Protein AF-A0A950I179-F1 (afdb_monomer)

Structure (mmCIF, N/CA/C/O backbone):
data_AF-A0A950I179-F1
#
_entry.id   AF-A0A950I179-F1
#
loop_
_atom_site.group_PDB
_atom_site.id
_atom_site.type_symbol
_atom_site.label_atom_id
_atom_site.label_alt_id
_atom_site.label_comp_id
_atom_site.label_asym_id
_atom_site.label_entity_id
_atom_site.label_seq_id
_atom_site.pdbx_PDB_ins_code
_atom_site.Cartn_x
_atom_site.Cartn_y
_atom_site.Cartn_z
_atom_site.occupancy
_atom_site.B_iso_or_equiv
_atom_site.auth_seq_id
_atom_site.auth_comp_id
_atom_site.auth_asym_id
_atom_site.auth_atom_id
_atom_site.pdbx_PDB_model_num
ATOM 1 N N . MET A 1 1 ? -11.998 -5.828 -71.268 1.00 38.38 1 MET A N 1
ATOM 2 C CA . MET A 1 1 ? -10.596 -6.191 -70.973 1.00 38.38 1 MET A CA 1
ATOM 3 C C . MET A 1 1 ? -10.357 -5.839 -69.502 1.00 38.38 1 MET A C 1
ATOM 5 O O . MET A 1 1 ? -10.306 -4.660 -69.204 1.00 38.38 1 MET A O 1
ATOM 9 N N . THR A 1 2 ? -10.672 -6.734 -68.551 1.00 33.94 2 THR A N 1
ATOM 10 C CA . THR A 1 2 ? -9.747 -7.728 -67.929 1.00 33.94 2 THR A CA 1
ATOM 11 C C . THR A 1 2 ? -8.741 -6.993 -67.016 1.00 33.94 2 THR A C 1
ATOM 13 O O . THR A 1 2 ? -8.037 -6.144 -67.529 1.00 33.94 2 THR A O 1
ATOM 16 N N . SER A 1 3 ? -8.581 -7.191 -65.697 1.00 32.06 3 SER A N 1
ATOM 17 C CA . SER A 1 3 ? -8.962 -8.254 -64.752 1.00 32.06 3 SER A CA 1
ATOM 18 C C . SER A 1 3 ? -8.753 -7.808 -63.280 1.00 32.06 3 SER A C 1
ATOM 20 O O . SER A 1 3 ? -7.923 -6.943 -63.028 1.00 32.06 3 SER A O 1
ATOM 22 N N . ALA A 1 4 ? -9.473 -8.475 -62.360 1.00 33.59 4 ALA A N 1
ATOM 23 C CA . ALA A 1 4 ? -9.144 -8.930 -60.986 1.00 33.59 4 ALA A CA 1
ATOM 24 C C . ALA A 1 4 ? -8.313 -8.040 -60.024 1.00 33.59 4 ALA A C 1
ATOM 26 O O . ALA A 1 4 ? -7.155 -7.739 -60.266 1.00 33.59 4 ALA A O 1
ATOM 27 N N . SER A 1 5 ? -8.860 -7.608 -58.879 1.00 35.44 5 SER A N 1
ATOM 28 C CA . SER A 1 5 ? -9.125 -8.375 -57.636 1.00 35.44 5 SER A CA 1
ATOM 29 C C . SER A 1 5 ? -7.872 -8.846 -56.886 1.00 35.44 5 SER A C 1
ATOM 31 O O . SER A 1 5 ? -7.213 -9.802 -57.295 1.00 35.44 5 SER A O 1
ATOM 33 N N . ARG A 1 6 ? -7.641 -8.261 -55.700 1.00 34.06 6 ARG A N 1
ATOM 34 C CA . ARG A 1 6 ? -7.247 -9.018 -54.503 1.00 34.06 6 ARG A CA 1
ATOM 35 C C . ARG A 1 6 ? -7.582 -8.245 -53.221 1.00 34.06 6 ARG A C 1
ATOM 37 O O . ARG A 1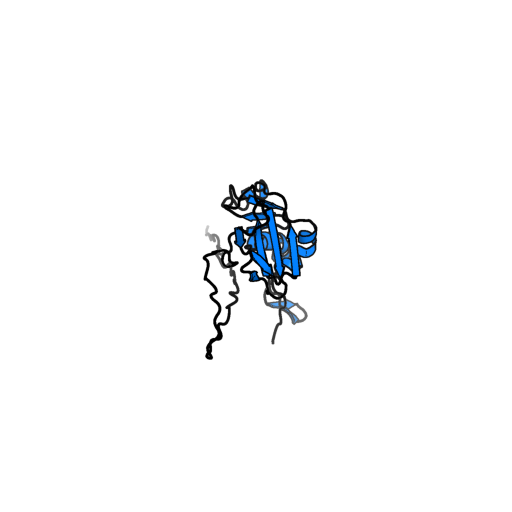 6 ? -7.067 -7.164 -52.966 1.00 34.06 6 ARG A O 1
ATOM 44 N N . ARG A 1 7 ? -8.480 -8.843 -52.433 1.00 36.66 7 ARG A N 1
ATOM 45 C CA . ARG A 1 7 ? -8.736 -8.551 -51.017 1.00 36.66 7 ARG A CA 1
ATOM 46 C C . ARG A 1 7 ? -7.517 -8.941 -50.177 1.00 36.66 7 ARG A C 1
ATOM 48 O O . ARG A 1 7 ? -6.932 -9.990 -50.432 1.00 36.66 7 ARG A O 1
ATOM 55 N N . ALA A 1 8 ? -7.268 -8.209 -49.097 1.00 34.25 8 ALA A N 1
ATOM 56 C CA . ALA A 1 8 ? -6.699 -8.769 -47.875 1.00 34.25 8 ALA A CA 1
ATOM 57 C C . ALA A 1 8 ? -7.298 -8.021 -46.674 1.00 34.25 8 ALA A C 1
ATOM 59 O O . ALA A 1 8 ? -7.067 -6.830 -46.491 1.00 34.25 8 ALA A O 1
ATOM 60 N N . GLY A 1 9 ? -8.152 -8.724 -45.928 1.00 35.41 9 GLY A N 1
ATOM 61 C CA . GLY A 1 9 ? -8.651 -8.309 -44.620 1.00 35.41 9 GLY A CA 1
ATOM 62 C C . GLY A 1 9 ? -7.626 -8.572 -43.505 1.00 35.41 9 GLY A C 1
ATOM 63 O O . GLY A 1 9 ? -6.498 -8.974 -43.786 1.00 35.41 9 GLY A O 1
ATOM 64 N N . PRO A 1 10 ? -8.013 -8.327 -42.245 1.00 41.25 10 PRO A N 1
ATOM 65 C CA . PRO A 1 10 ? -7.122 -7.884 -41.182 1.00 41.25 10 PRO A CA 1
ATOM 66 C C . PRO A 1 10 ? -6.384 -9.045 -40.515 1.00 41.25 10 PRO A C 1
ATOM 68 O O . PRO A 1 10 ? -6.980 -10.069 -40.187 1.00 41.25 10 PRO A O 1
ATOM 71 N N . LEU A 1 11 ? -5.094 -8.860 -40.236 1.00 39.50 11 LEU A N 1
ATOM 72 C CA . LEU A 1 11 ? -4.373 -9.732 -39.314 1.00 39.50 11 LEU A CA 1
ATOM 73 C C . LEU A 1 11 ? -4.534 -9.178 -37.902 1.00 39.50 11 LEU A C 1
ATOM 75 O O . LEU A 1 11 ? -3.840 -8.250 -37.486 1.00 39.50 11 LEU A O 1
ATOM 79 N N . GLY A 1 12 ? -5.486 -9.763 -37.178 1.00 38.28 12 GLY A N 1
ATOM 80 C CA . GLY A 1 12 ? -5.545 -9.666 -35.731 1.00 38.28 12 GLY A CA 1
ATOM 81 C C . GLY A 1 12 ? -4.239 -10.175 -35.127 1.00 38.28 12 GLY A C 1
ATOM 82 O O . GLY A 1 12 ? -3.787 -11.278 -35.428 1.00 38.28 12 GLY A O 1
ATOM 83 N N . ARG A 1 13 ? -3.635 -9.371 -34.254 1.00 42.41 13 ARG A N 1
ATOM 84 C CA . ARG A 1 13 ? -2.619 -9.849 -33.317 1.00 42.41 13 ARG A CA 1
ATOM 85 C C . ARG A 1 13 ? -3.280 -9.929 -31.956 1.00 42.41 13 ARG A C 1
ATOM 87 O O . ARG A 1 13 ? -3.329 -8.963 -31.202 1.00 42.41 13 ARG A O 1
ATOM 94 N N . GLY A 1 14 ? -3.871 -11.094 -31.719 1.00 31.58 14 GLY A N 1
ATOM 95 C CA . GLY A 1 14 ? -4.223 -11.531 -30.386 1.00 31.58 14 GLY A CA 1
ATOM 96 C C . GLY A 1 14 ? -2.964 -11.756 -29.551 1.00 31.58 14 GLY A C 1
ATOM 97 O O . GLY A 1 14 ? -1.955 -12.238 -30.056 1.00 31.58 14 GLY A O 1
ATOM 98 N N . LEU A 1 15 ? -3.110 -11.394 -28.279 1.00 37.19 15 LEU A N 1
ATOM 99 C CA . LEU A 1 15 ? -2.636 -12.102 -27.094 1.00 37.19 15 LEU A CA 1
ATOM 100 C C . LEU A 1 15 ? -1.133 -12.402 -26.969 1.00 37.19 15 LEU A C 1
ATOM 102 O O . LEU A 1 15 ? -0.602 -13.274 -27.641 1.00 37.19 15 LEU A O 1
ATOM 106 N N . LEU A 1 16 ? -0.509 -11.784 -25.963 1.00 28.00 16 LEU A N 1
ATOM 107 C CA . LEU A 1 16 ? 0.152 -12.503 -24.864 1.00 28.00 16 LEU A CA 1
ATOM 108 C C . LEU A 1 16 ? 0.546 -11.486 -23.783 1.00 28.00 16 LEU A C 1
ATOM 110 O O . LEU A 1 16 ? 1.634 -10.920 -23.787 1.00 28.00 16 LEU A O 1
ATOM 114 N N . PHE A 1 17 ? -0.379 -11.236 -22.854 1.00 29.61 17 PHE A N 1
ATOM 115 C CA . PHE A 1 17 ? -0.034 -10.683 -21.547 1.00 29.61 17 PHE A CA 1
ATOM 116 C C . PHE A 1 17 ? 0.666 -11.794 -20.763 1.00 29.61 17 PHE A C 1
ATOM 118 O O . PHE A 1 17 ? 0.013 -12.687 -20.227 1.00 29.61 17 PHE A O 1
ATOM 125 N N . ALA A 1 18 ? 1.994 -11.767 -20.724 1.00 29.81 18 ALA A N 1
ATOM 126 C CA . ALA A 1 18 ? 2.754 -12.565 -19.775 1.00 29.81 18 ALA A CA 1
ATOM 127 C C . ALA A 1 18 ? 2.849 -11.776 -18.462 1.00 29.81 18 ALA A C 1
ATOM 129 O O . ALA A 1 18 ? 3.766 -10.984 -18.260 1.00 29.81 18 ALA A O 1
ATOM 130 N N . VAL A 1 19 ? 1.866 -11.964 -17.579 1.00 31.75 19 VAL A N 1
ATOM 131 C CA . VAL A 1 19 ? 2.008 -11.614 -16.162 1.00 31.75 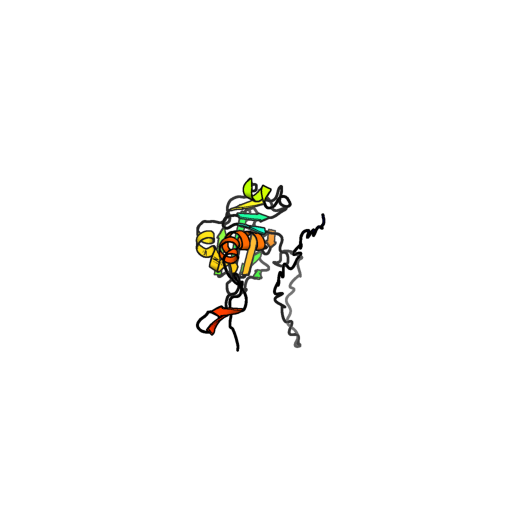19 VAL A CA 1
ATOM 132 C C . VAL A 1 19 ? 2.813 -12.742 -15.524 1.00 31.75 19 VAL A C 1
ATOM 134 O O . VAL A 1 19 ? 2.266 -13.799 -15.217 1.00 31.75 19 VAL A O 1
ATOM 137 N N . LEU A 1 20 ? 4.124 -12.549 -15.362 1.00 31.84 20 LEU A N 1
ATOM 138 C CA . LEU A 1 20 ? 4.903 -13.377 -14.445 1.00 31.84 20 LEU A CA 1
ATOM 139 C C . LEU A 1 20 ? 4.699 -12.819 -13.032 1.00 31.84 20 LEU A C 1
ATOM 141 O O . LEU A 1 20 ? 5.364 -11.874 -12.615 1.00 31.84 20 LEU A O 1
ATOM 145 N N . ALA A 1 21 ? 3.745 -13.399 -12.308 1.00 33.41 21 ALA A N 1
ATOM 146 C CA . ALA A 1 21 ? 3.696 -13.294 -10.860 1.00 33.41 21 ALA A CA 1
ATOM 147 C C . ALA A 1 21 ? 4.779 -14.222 -10.291 1.00 33.41 21 ALA A C 1
ATOM 149 O O . ALA A 1 21 ? 4.642 -15.444 -10.335 1.00 33.41 21 ALA A O 1
ATOM 150 N N . SER A 1 22 ? 5.877 -13.654 -9.792 1.00 33.84 22 SER A N 1
ATOM 151 C CA . SER A 1 22 ? 6.861 -14.421 -9.028 1.00 33.84 22 SER A CA 1
ATOM 152 C C . SER A 1 22 ? 6.272 -14.760 -7.662 1.00 33.84 22 SER A C 1
ATOM 154 O O . SER A 1 22 ? 6.141 -13.902 -6.792 1.00 33.84 22 SER A O 1
ATOM 156 N N . LEU A 1 23 ? 5.903 -16.029 -7.499 1.00 30.12 23 LEU A N 1
ATOM 157 C CA . LEU A 1 23 ? 5.537 -16.641 -6.229 1.00 30.12 23 LEU A CA 1
ATOM 158 C C . LEU A 1 23 ? 6.816 -16.782 -5.384 1.00 30.12 23 LEU A C 1
ATOM 160 O O . LEU A 1 23 ? 7.694 -17.578 -5.716 1.00 30.12 23 LEU A O 1
ATOM 164 N N . ALA A 1 24 ? 6.946 -16.008 -4.308 1.00 38.81 24 ALA A N 1
ATOM 165 C CA . ALA A 1 24 ? 7.973 -16.257 -3.302 1.00 38.81 24 ALA A CA 1
ATOM 166 C C . ALA A 1 24 ? 7.513 -17.431 -2.426 1.00 38.81 24 ALA A C 1
ATOM 168 O O . ALA A 1 24 ? 6.577 -17.308 -1.638 1.00 38.81 24 ALA A O 1
ATOM 169 N N . ALA A 1 25 ? 8.139 -18.591 -2.615 1.00 31.53 25 ALA A N 1
ATOM 170 C CA . ALA A 1 25 ? 7.917 -19.779 -1.804 1.00 31.53 25 ALA A CA 1
ATOM 171 C C . ALA A 1 25 ? 8.618 -19.633 -0.443 1.00 31.53 25 ALA A C 1
ATOM 173 O O . ALA A 1 25 ? 9.834 -19.461 -0.377 1.00 31.53 25 ALA A O 1
ATOM 174 N N . CYS A 1 26 ? 7.859 -19.743 0.646 1.00 31.34 26 CYS A N 1
ATOM 175 C CA . CYS A 1 26 ? 8.397 -19.880 1.995 1.00 31.34 26 CYS A CA 1
ATOM 176 C C . CYS A 1 26 ? 8.930 -21.313 2.155 1.00 31.34 26 CYS A C 1
ATOM 178 O O . CYS A 1 26 ? 8.152 -22.266 2.205 1.00 31.34 26 CYS A O 1
ATOM 180 N N . GLY A 1 27 ? 10.252 -21.486 2.196 1.00 35.25 27 GLY A N 1
ATOM 181 C CA . GLY A 1 27 ? 10.880 -22.781 2.453 1.00 35.25 27 GLY A CA 1
ATOM 182 C C . GLY A 1 27 ? 10.660 -23.229 3.899 1.00 35.25 27 GLY A C 1
ATOM 183 O O . GLY A 1 27 ? 11.168 -22.603 4.826 1.00 35.25 27 GLY A O 1
ATOM 184 N N . GLY A 1 28 ? 9.911 -24.316 4.090 1.00 37.22 28 GLY A N 1
ATOM 185 C CA . GLY A 1 28 ? 9.780 -25.009 5.370 1.00 37.22 28 GLY A CA 1
ATOM 186 C C . GLY A 1 28 ? 10.972 -25.934 5.621 1.00 37.22 28 GLY A C 1
ATOM 187 O O . GLY A 1 28 ? 11.162 -26.909 4.897 1.00 37.22 28 GLY A O 1
ATOM 188 N N . GLY A 1 29 ? 11.759 -25.639 6.656 1.00 36.16 29 GLY A N 1
ATOM 189 C CA . GLY A 1 29 ? 12.766 -26.542 7.215 1.00 36.16 29 GLY A CA 1
ATOM 190 C C . GLY A 1 29 ? 12.268 -27.122 8.537 1.00 36.16 29 GLY A C 1
ATOM 191 O O . GLY A 1 29 ? 12.101 -26.386 9.505 1.00 36.16 29 GLY A O 1
ATOM 192 N N . GLY A 1 30 ? 11.997 -28.428 8.561 1.00 36.34 30 GLY A N 1
ATOM 193 C CA . GLY A 1 30 ? 11.589 -29.174 9.751 1.00 36.34 30 GLY A CA 1
ATOM 194 C C . GLY A 1 30 ? 12.728 -29.988 10.377 1.00 36.34 30 GLY A C 1
ATOM 195 O O . GLY A 1 30 ? 13.601 -30.487 9.671 1.00 36.34 30 GLY A O 1
ATOM 196 N N . GLY A 1 31 ? 12.640 -30.162 11.701 1.00 32.69 31 GLY A N 1
ATOM 197 C CA . GLY A 1 31 ? 13.417 -31.092 12.537 1.00 32.69 31 GLY A CA 1
ATOM 198 C C . GLY A 1 31 ? 14.023 -30.380 13.755 1.00 32.69 31 GLY A C 1
ATOM 199 O O . GLY A 1 31 ? 14.741 -29.410 13.584 1.00 32.69 31 GLY A O 1
ATOM 200 N N . GLY A 1 32 ? 13.805 -30.738 15.022 1.00 33.94 32 GLY A N 1
ATOM 201 C CA . GLY A 1 32 ? 13.086 -31.841 15.656 1.00 33.94 32 GLY A CA 1
ATOM 202 C C . GLY A 1 32 ? 13.794 -32.207 16.975 1.00 33.94 32 GLY A C 1
ATOM 203 O O . GLY A 1 32 ? 14.943 -32.629 16.929 1.00 33.94 32 GLY A O 1
ATOM 204 N N . GLY A 1 33 ? 13.097 -32.096 18.117 1.00 32.56 33 GLY A N 1
ATOM 205 C CA . GLY A 1 33 ? 13.352 -32.896 19.332 1.00 32.56 33 GLY A CA 1
ATOM 206 C C . GLY A 1 33 ? 13.950 -32.204 20.574 1.00 32.56 33 GLY A C 1
ATOM 207 O O . GLY A 1 33 ? 15.069 -31.709 20.536 1.00 32.56 33 GLY A O 1
ATOM 208 N N . GLY A 1 34 ? 13.240 -32.301 21.711 1.00 32.16 34 GLY A N 1
ATOM 209 C CA . GLY A 1 34 ? 13.797 -32.156 23.071 1.00 32.16 34 GLY A CA 1
ATOM 210 C C . GLY A 1 34 ? 12.885 -31.409 24.050 1.00 32.16 34 GLY A C 1
ATOM 211 O O . GLY A 1 34 ? 12.553 -30.266 23.803 1.00 32.16 34 GLY A O 1
ATOM 212 N N . ASN A 1 35 ? 12.457 -32.056 25.136 1.00 43.28 35 ASN A N 1
ATOM 213 C CA . ASN A 1 35 ? 11.220 -31.787 25.884 1.00 43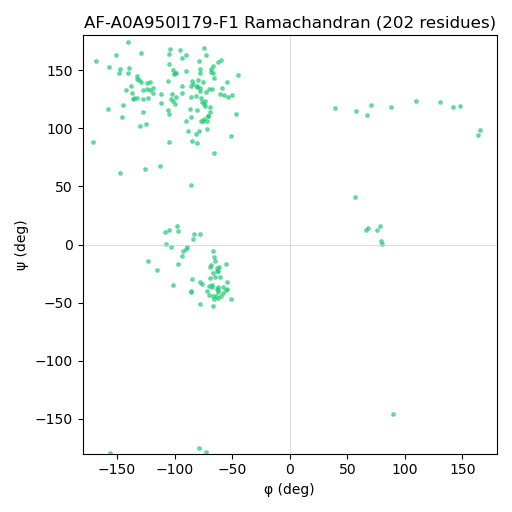.28 35 ASN A CA 1
ATOM 214 C C . ASN A 1 35 ? 11.406 -31.040 27.233 1.00 43.28 35 ASN A C 1
ATO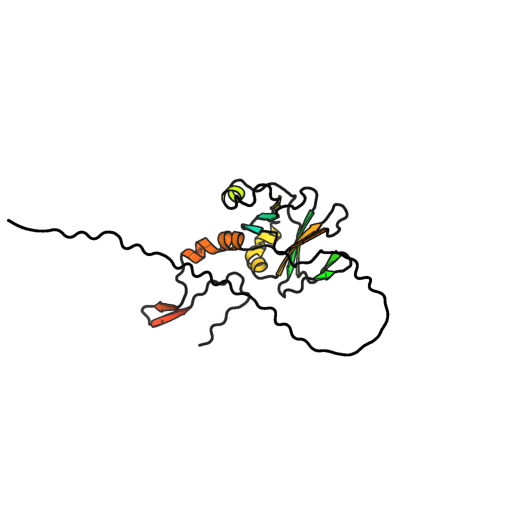M 216 O O . ASN A 1 35 ? 12.494 -31.058 27.801 1.00 43.28 35 ASN A O 1
ATOM 220 N N . ALA A 1 36 ? 10.262 -30.590 27.774 1.00 39.91 36 ALA A N 1
ATOM 221 C CA . ALA A 1 36 ? 9.903 -30.341 29.183 1.00 39.91 36 ALA A CA 1
ATOM 222 C C . ALA A 1 36 ? 10.203 -28.969 29.832 1.00 39.91 36 ALA A C 1
ATOM 224 O O . ALA A 1 36 ? 11.349 -28.589 30.054 1.00 39.91 36 ALA A O 1
ATOM 225 N N . GLY A 1 37 ? 9.125 -28.297 30.262 1.00 33.75 37 GLY A N 1
ATOM 226 C CA . GLY A 1 37 ? 9.159 -27.194 31.227 1.00 33.75 37 GLY A CA 1
ATOM 227 C C . GLY A 1 37 ? 7.859 -26.389 31.266 1.00 33.75 37 GLY A C 1
ATOM 228 O O . GLY A 1 37 ? 7.644 -25.534 30.419 1.00 33.75 37 GLY A O 1
ATOM 229 N N . ASP A 1 38 ? 7.008 -26.701 32.239 1.00 40.44 38 ASP A N 1
ATOM 230 C CA . ASP A 1 38 ? 5.660 -26.187 32.496 1.00 40.44 38 ASP A CA 1
ATOM 231 C C . ASP A 1 38 ? 5.437 -24.668 32.399 1.00 40.44 38 ASP A C 1
ATOM 233 O O . ASP A 1 38 ? 6.239 -23.849 32.845 1.00 40.44 38 ASP A O 1
ATOM 237 N N . GLY A 1 39 ? 4.237 -24.312 31.936 1.00 33.06 39 GLY A N 1
ATOM 238 C CA . GLY A 1 39 ? 3.647 -22.985 32.089 1.00 33.06 39 GLY A CA 1
ATOM 239 C C . GLY A 1 39 ? 2.494 -22.809 31.114 1.00 33.06 39 GLY A C 1
ATOM 240 O O . GLY A 1 39 ? 2.722 -22.487 29.956 1.00 33.06 39 GLY A O 1
ATOM 241 N N . GLY A 1 40 ? 1.267 -23.081 31.564 1.00 38.38 40 GLY A N 1
ATOM 242 C CA . GLY A 1 40 ? 0.053 -23.075 30.749 1.00 38.38 40 GLY A CA 1
ATOM 243 C C . GLY A 1 40 ? -0.135 -21.800 29.926 1.00 38.38 40 GLY A C 1
ATOM 244 O O . GLY A 1 40 ? -0.742 -20.837 30.382 1.00 38.38 40 GLY A O 1
ATOM 245 N N . GLY A 1 41 ? 0.341 -21.825 28.684 1.00 33.44 41 GLY A N 1
ATOM 246 C CA . GLY A 1 41 ? -0.097 -20.929 27.630 1.00 33.44 41 GLY A CA 1
ATOM 247 C C . GLY A 1 41 ? -1.401 -21.480 27.090 1.00 33.44 41 GLY A C 1
ATOM 248 O O . GLY A 1 41 ? -1.404 -22.292 26.168 1.00 33.44 41 GLY A O 1
ATOM 249 N N . THR A 1 42 ? -2.509 -21.089 27.709 1.00 32.38 42 THR A N 1
ATOM 250 C CA . THR A 1 42 ? -3.826 -21.184 27.090 1.00 32.38 42 THR A CA 1
ATOM 251 C C . THR A 1 42 ? -3.708 -20.634 25.672 1.00 32.38 42 THR A C 1
ATOM 253 O O . THR A 1 42 ? -3.454 -19.448 25.470 1.00 32.38 42 THR A O 1
ATOM 256 N N . THR A 1 43 ? -3.861 -21.499 24.672 1.00 42.53 43 THR A N 1
ATOM 257 C CA . THR A 1 43 ? -4.126 -21.095 23.292 1.00 42.53 43 THR A CA 1
ATOM 258 C C . THR A 1 43 ? -5.504 -20.445 23.274 1.00 42.53 43 THR A C 1
ATOM 260 O O . THR A 1 43 ? -6.521 -21.065 22.971 1.00 42.53 43 THR A O 1
ATOM 263 N N . LEU A 1 44 ? -5.541 -19.186 23.706 1.00 35.03 44 LEU A N 1
ATOM 264 C CA . LEU A 1 44 ? -6.712 -18.339 23.605 1.00 35.03 44 LEU A CA 1
ATOM 265 C C . LEU A 1 44 ? -6.946 -18.062 22.115 1.00 35.03 44 LEU A C 1
ATOM 267 O O . LEU A 1 44 ? -5.993 -17.756 21.393 1.00 35.03 44 LEU A O 1
ATOM 271 N N . PRO A 1 45 ? -8.186 -18.180 21.623 1.00 44.28 45 PRO A N 1
ATOM 272 C CA . PRO A 1 45 ? -8.484 -17.859 20.244 1.00 44.28 45 PRO A CA 1
ATOM 273 C C . PRO A 1 45 ? -8.386 -16.343 20.079 1.00 44.28 45 PRO A C 1
ATOM 275 O O . PRO A 1 45 ? -9.237 -15.606 20.565 1.00 44.28 45 PRO A O 1
ATOM 278 N N . LEU A 1 46 ? -7.370 -15.877 19.365 1.00 50.19 46 LEU A N 1
ATOM 279 C CA . LEU A 1 46 ? -7.398 -14.571 18.720 1.00 50.19 46 LEU A CA 1
ATOM 280 C C . LEU A 1 46 ? -7.089 -14.819 17.239 1.00 50.19 46 LEU A C 1
ATOM 282 O O . LEU A 1 46 ? -5.931 -15.079 16.917 1.00 50.19 46 LEU A O 1
ATOM 286 N N . PRO A 1 47 ? -8.063 -14.796 16.308 1.00 59.16 47 PRO A N 1
ATOM 287 C CA . PRO A 1 47 ? -7.772 -14.985 14.895 1.00 59.16 47 PRO A CA 1
ATOM 288 C C . PRO A 1 47 ? -7.389 -13.633 14.283 1.00 59.16 47 PRO A C 1
ATOM 290 O O . PRO A 1 47 ? -7.974 -13.195 13.300 1.00 59.16 47 PRO A O 1
ATOM 293 N N . VAL A 1 48 ? -6.446 -12.923 14.902 1.00 57.62 48 VAL A N 1
ATOM 294 C CA . VAL A 1 48 ? -5.802 -11.773 14.271 1.00 57.62 48 VAL A CA 1
ATOM 295 C C . VAL A 1 48 ? -4.412 -12.220 13.865 1.00 57.62 48 VAL A C 1
ATOM 297 O O . VAL A 1 48 ? -3.594 -12.627 14.680 1.00 57.62 48 VAL A O 1
ATOM 300 N N . GLY A 1 49 ? -4.170 -12.220 12.566 1.00 70.81 49 GLY A N 1
ATOM 301 C CA . GLY A 1 49 ? -2.897 -12.583 11.974 1.00 70.81 49 GLY A CA 1
ATOM 302 C C . GLY A 1 49 ? -2.739 -11.830 10.667 1.00 70.81 49 GLY A C 1
ATOM 303 O O . GLY A 1 49 ? -3.707 -11.323 10.110 1.00 70.81 49 GLY A O 1
ATOM 304 N N . PHE A 1 50 ? -1.519 -11.763 10.152 1.00 78.38 50 PHE A N 1
ATOM 305 C CA . PHE A 1 50 ? -1.253 -11.090 8.877 1.00 78.38 50 PHE A CA 1
ATOM 306 C C . PHE A 1 50 ? -1.642 -11.935 7.654 1.00 78.38 50 PHE A C 1
ATOM 308 O O . PHE A 1 50 ? -1.279 -11.579 6.540 1.00 78.38 50 PHE A O 1
ATOM 315 N N . GLY A 1 51 ? -2.328 -13.066 7.862 1.00 66.62 51 GLY A N 1
ATOM 316 C CA . GLY A 1 51 ? -2.535 -14.109 6.853 1.00 66.62 51 GLY A CA 1
ATOM 317 C C . GLY A 1 51 ? -3.461 -13.723 5.701 1.00 66.62 51 GLY A C 1
ATOM 318 O O . GLY A 1 51 ? -3.383 -14.339 4.643 1.00 66.62 51 GLY A O 1
ATOM 319 N N . ASP A 1 52 ? -4.285 -12.691 5.876 1.00 83.50 52 ASP A N 1
ATOM 320 C CA . ASP A 1 52 ? -5.202 -12.232 4.838 1.00 83.50 52 ASP A CA 1
ATOM 321 C C . ASP A 1 52 ? -4.654 -10.997 4.117 1.00 83.50 52 ASP A C 1
ATOM 323 O O . ASP A 1 52 ? -4.051 -10.114 4.734 1.00 83.50 52 ASP A O 1
ATOM 327 N N . ALA A 1 53 ? -4.949 -10.886 2.819 1.00 93.50 53 ALA A N 1
ATOM 328 C CA . ALA A 1 53 ? -4.652 -9.719 1.987 1.00 93.50 53 ALA A CA 1
ATOM 329 C C . ALA A 1 53 ? -5.950 -9.010 1.557 1.00 93.50 53 ALA A C 1
ATOM 331 O O . ALA A 1 53 ? -6.362 -9.064 0.399 1.00 93.50 53 ALA A O 1
ATOM 332 N N . SER A 1 54 ? -6.646 -8.410 2.520 1.00 94.50 54 SER A N 1
ATOM 333 C CA . SER A 1 54 ? -7.989 -7.835 2.371 1.00 94.50 54 SER A CA 1
ATOM 334 C C . SER A 1 54 ? -7.995 -6.327 2.117 1.00 94.50 54 SER A C 1
ATOM 336 O O . SER A 1 54 ? -9.016 -5.798 1.683 1.00 94.50 54 SER A O 1
ATOM 338 N N . ALA A 1 55 ? -6.894 -5.622 2.387 1.00 96.81 55 ALA A N 1
ATOM 339 C CA . ALA A 1 55 ? -6.745 -4.215 2.017 1.00 96.81 55 ALA A CA 1
ATOM 340 C C . ALA A 1 55 ? -6.134 -4.093 0.614 1.00 96.81 55 ALA A C 1
ATOM 342 O O . ALA A 1 55 ? -5.342 -4.933 0.196 1.00 96.81 55 ALA A O 1
ATOM 343 N N . LEU A 1 56 ? -6.476 -3.035 -0.115 1.00 98.00 56 LEU A N 1
ATOM 344 C CA . LEU A 1 56 ? -5.961 -2.742 -1.448 1.00 98.00 56 LEU A CA 1
ATOM 345 C C . LEU A 1 56 ? -5.324 -1.354 -1.451 1.00 98.00 56 LEU A C 1
ATOM 347 O O . LEU A 1 56 ? -5.968 -0.372 -1.094 1.00 98.00 56 LEU A O 1
ATOM 351 N N . TRP A 1 57 ? -4.070 -1.260 -1.879 1.00 98.25 57 TRP A N 1
ATOM 352 C CA . TRP A 1 57 ? -3.379 0.009 -2.077 1.00 98.25 57 TRP A CA 1
ATOM 353 C C . TRP A 1 57 ? -3.619 0.479 -3.511 1.00 98.25 57 TRP A C 1
ATOM 355 O O . TRP A 1 57 ? -3.118 -0.107 -4.474 1.00 98.25 57 TRP A O 1
ATOM 365 N N . LEU A 1 58 ? -4.472 1.494 -3.652 1.00 97.88 58 LEU A N 1
ATOM 366 C CA . LEU A 1 58 ? -5.091 1.862 -4.925 1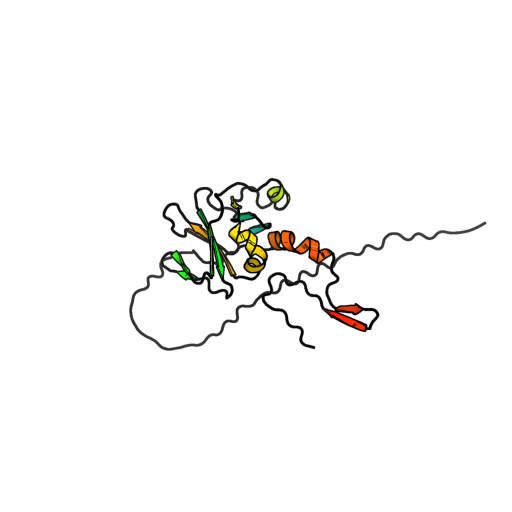.00 97.88 58 LEU A CA 1
ATOM 367 C C . LEU A 1 58 ? -4.229 2.799 -5.767 1.00 97.88 58 LEU A C 1
ATOM 369 O O . LEU A 1 58 ? -4.171 2.645 -6.986 1.00 97.88 58 LEU A O 1
ATOM 373 N N . ASP A 1 59 ? -3.592 3.763 -5.113 1.00 97.38 59 ASP A N 1
ATOM 374 C CA . ASP A 1 59 ? -2.781 4.818 -5.716 1.00 97.38 59 ASP A CA 1
ATOM 375 C C . ASP A 1 59 ? -1.769 5.353 -4.690 1.00 97.38 59 ASP A C 1
ATOM 377 O O . ASP A 1 59 ? -1.719 4.883 -3.549 1.00 97.38 59 ASP A O 1
ATOM 381 N N . ALA A 1 60 ? -0.958 6.338 -5.077 1.00 96.88 60 ALA A N 1
ATOM 382 C CA . ALA A 1 60 ? 0.055 6.941 -4.210 1.00 96.88 60 ALA A CA 1
ATOM 383 C C . ALA A 1 60 ? -0.482 7.499 -2.875 1.00 96.88 60 ALA A C 1
ATOM 385 O O . ALA A 1 60 ? 0.299 7.739 -1.955 1.00 96.88 60 ALA A O 1
ATOM 386 N N . THR A 1 61 ? -1.794 7.706 -2.747 1.00 97.25 61 THR A N 1
ATOM 387 C CA . THR A 1 61 ? -2.421 8.416 -1.625 1.00 97.25 61 THR A CA 1
ATOM 388 C C . THR A 1 61 ? -3.476 7.612 -0.872 1.00 97.25 61 THR A C 1
ATOM 390 O O . THR A 1 61 ? -3.833 8.010 0.236 1.00 97.25 61 THR A O 1
ATOM 393 N N . THR A 1 62 ? -3.961 6.495 -1.422 1.00 97.94 62 THR A N 1
ATOM 394 C CA . THR A 1 62 ? -5.178 5.838 -0.925 1.00 97.94 62 THR A CA 1
ATOM 395 C C . THR A 1 62 ? -5.006 4.332 -0.737 1.00 97.94 62 THR A C 1
ATOM 397 O O . THR A 1 62 ? -4.697 3.591 -1.674 1.00 97.94 62 THR A O 1
ATOM 400 N N . LEU A 1 63 ? -5.311 3.866 0.474 1.00 98.31 63 LEU A N 1
ATOM 401 C CA . LEU A 1 63 ? -5.632 2.475 0.789 1.00 98.31 63 LEU A CA 1
ATOM 402 C C . LEU A 1 63 ? -7.154 2.310 0.865 1.00 98.31 63 LEU A C 1
ATOM 404 O O . LEU A 1 63 ? -7.861 3.215 1.297 1.00 98.31 63 LEU A O 1
ATOM 408 N N . ALA A 1 64 ? -7.662 1.147 0.482 1.00 98.19 64 ALA A N 1
ATOM 409 C CA . ALA A 1 64 ? -9.065 0.787 0.602 1.00 98.19 64 ALA A CA 1
ATOM 410 C C . ALA A 1 64 ? -9.203 -0.549 1.325 1.00 98.19 64 ALA A C 1
ATOM 412 O O . ALA A 1 64 ? -8.526 -1.514 0.976 1.00 98.19 64 ALA A O 1
ATOM 413 N N . TRP A 1 65 ? -10.099 -0.630 2.303 1.00 97.50 65 TRP A N 1
ATOM 414 C CA . TRP A 1 65 ? -10.347 -1.859 3.046 1.00 97.50 65 TRP A CA 1
ATOM 415 C C . TRP A 1 65 ? -11.851 -2.171 3.102 1.00 97.50 65 TRP A C 1
ATOM 417 O O . TRP A 1 65 ? -12.601 -1.557 3.868 1.00 97.50 65 TRP A O 1
ATOM 427 N N . PRO A 1 66 ? -12.328 -3.119 2.274 1.00 96.12 66 PRO A N 1
ATOM 428 C CA . PRO A 1 66 ? -13.706 -3.594 2.324 1.00 96.12 66 PRO A CA 1
ATOM 429 C C . PRO A 1 66 ? -14.066 -4.183 3.693 1.00 96.12 66 PRO A C 1
ATOM 431 O O . PRO A 1 66 ? -13.310 -4.967 4.273 1.00 96.12 66 PRO A O 1
ATOM 434 N N . GLY A 1 67 ? -15.236 -3.801 4.210 1.00 93.50 67 GLY A N 1
ATOM 435 C CA . GLY A 1 67 ? -15.740 -4.278 5.501 1.00 93.50 67 GLY A CA 1
ATOM 436 C C . GLY A 1 67 ? -14.950 -3.788 6.720 1.00 93.50 67 GLY A C 1
ATOM 437 O O . GLY A 1 67 ? -15.080 -4.370 7.793 1.00 93.50 67 GLY A O 1
ATOM 438 N N . ALA A 1 68 ? -14.091 -2.777 6.579 1.00 94.62 68 ALA A N 1
ATOM 439 C CA . ALA A 1 68 ? -13.458 -2.111 7.716 1.00 94.62 68 ALA A CA 1
ATOM 440 C C . ALA A 1 68 ? -14.426 -1.122 8.390 1.00 94.62 68 ALA A C 1
ATOM 442 O O . ALA A 1 68 ? -15.346 -0.607 7.750 1.00 94.62 68 ALA A O 1
ATOM 443 N N . SER A 1 69 ? -14.262 -0.890 9.694 1.00 94.88 69 SER A N 1
ATOM 444 C CA . SER A 1 69 ? -15.127 0.003 10.467 1.00 94.88 69 SER A CA 1
ATOM 445 C C . SER A 1 69 ? -14.815 1.484 10.234 1.00 94.88 69 SER A C 1
ATOM 447 O O . SER A 1 69 ? -13.729 1.972 10.523 1.00 94.88 69 SER A O 1
ATOM 449 N N . ALA A 1 70 ? -15.819 2.273 9.859 1.00 94.88 70 ALA A N 1
ATOM 450 C CA . ALA A 1 70 ? -15.655 3.726 9.772 1.00 94.88 70 ALA A CA 1
ATOM 451 C C . ALA A 1 70 ? -15.412 4.420 11.136 1.00 94.88 70 ALA A C 1
ATOM 453 O O . ALA A 1 70 ? -15.076 5.601 11.163 1.00 94.88 70 ALA A O 1
ATOM 454 N N . ALA A 1 71 ? -15.591 3.714 12.260 1.00 95.56 71 ALA A N 1
ATOM 455 C CA . ALA A 1 71 ? -15.401 4.252 13.610 1.00 95.56 71 ALA A CA 1
ATOM 456 C C . ALA A 1 71 ? -13.996 4.003 14.189 1.00 95.56 71 ALA A C 1
ATOM 458 O O . ALA A 1 71 ? -13.667 4.541 15.245 1.00 95.56 71 ALA A O 1
ATOM 459 N N . ASN A 1 72 ? -13.187 3.176 13.524 1.00 97.25 72 ASN A N 1
ATOM 460 C CA . ASN A 1 72 ? -11.888 2.744 14.024 1.00 97.25 72 ASN A CA 1
ATOM 461 C C . ASN A 1 72 ? -10.746 3.608 13.480 1.00 97.25 72 ASN A C 1
ATOM 463 O O . ASN A 1 72 ? -10.906 4.399 12.547 1.00 97.25 72 ASN A O 1
ATOM 467 N N . THR A 1 73 ? -9.568 3.447 14.076 1.00 97.94 73 THR A N 1
ATOM 468 C CA . THR A 1 73 ? -8.334 4.079 13.597 1.00 97.94 73 THR A CA 1
ATOM 469 C C . THR A 1 73 ? -7.446 3.059 12.907 1.00 97.94 73 THR A C 1
ATOM 471 O O . THR A 1 73 ? -7.546 1.860 13.159 1.00 97.94 73 THR A O 1
ATOM 474 N N . TYR A 1 74 ? -6.580 3.533 12.013 1.00 98.19 74 TYR A N 1
ATOM 475 C CA . TYR A 1 74 ? -5.796 2.654 11.156 1.00 98.19 74 TYR A CA 1
ATOM 476 C C . TYR A 1 74 ? -4.329 3.047 11.137 1.00 98.19 74 TYR A C 1
ATOM 478 O O . TYR A 1 74 ? -3.980 4.231 11.131 1.00 98.19 74 TYR A O 1
ATOM 486 N N . LYS A 1 75 ? -3.461 2.039 11.096 1.00 98.31 75 LYS A N 1
ATOM 487 C CA . LYS A 1 75 ? -2.013 2.214 10.976 1.00 98.31 75 LYS A CA 1
ATOM 488 C C . LYS A 1 75 ? -1.448 1.326 9.877 1.00 98.31 75 LYS A C 1
ATOM 490 O O . LYS A 1 75 ? -1.866 0.183 9.734 1.00 98.31 75 LYS A O 1
ATOM 495 N N . LEU A 1 76 ? -0.478 1.847 9.137 1.00 98.50 76 LEU A N 1
ATOM 496 C CA . LEU A 1 76 ? 0.368 1.090 8.221 1.00 98.50 76 LEU A CA 1
ATOM 497 C C . LEU A 1 76 ? 1.719 0.844 8.895 1.00 98.50 76 LEU A C 1
ATOM 499 O O . LEU A 1 76 ? 2.392 1.792 9.297 1.00 98.50 76 LEU A O 1
ATOM 503 N N . TYR A 1 77 ? 2.103 -0.419 9.002 1.00 98.31 77 TYR A N 1
ATOM 504 C CA . TYR A 1 77 ? 3.401 -0.867 9.492 1.00 98.31 77 TYR A CA 1
ATOM 505 C C . TYR A 1 77 ? 4.245 -1.339 8.318 1.00 98.31 77 TYR A C 1
ATOM 507 O O . TYR A 1 77 ? 3.719 -1.999 7.418 1.00 98.31 77 TYR A O 1
ATOM 515 N N . ALA A 1 78 ? 5.535 -1.017 8.350 1.00 98.19 78 ALA A N 1
ATOM 516 C CA . ALA A 1 78 ? 6.487 -1.416 7.326 1.00 98.19 78 ALA A CA 1
ATOM 517 C C . ALA A 1 78 ? 7.762 -2.002 7.949 1.00 98.19 78 ALA A C 1
ATOM 519 O O . ALA A 1 78 ? 8.177 -1.584 9.036 1.00 98.19 78 ALA A O 1
ATOM 520 N N . SER A 1 79 ? 8.345 -3.000 7.286 1.00 98.25 79 SER A N 1
ATOM 521 C CA . SER A 1 79 ? 9.584 -3.661 7.699 1.00 98.25 79 SER A CA 1
ATOM 522 C C . SER A 1 79 ? 10.415 -4.058 6.483 1.00 98.25 79 SER A C 1
ATOM 524 O O . SER A 1 79 ? 9.982 -4.859 5.646 1.00 98.25 79 SER A O 1
ATOM 526 N N . ALA A 1 80 ? 11.635 -3.537 6.394 1.00 97.12 80 ALA A N 1
ATOM 527 C CA . ALA A 1 80 ? 12.534 -3.768 5.269 1.00 97.12 80 ALA A CA 1
ATOM 528 C C . ALA A 1 80 ? 13.043 -5.214 5.204 1.00 97.12 80 ALA A C 1
ATOM 530 O O . ALA A 1 80 ? 13.314 -5.731 4.120 1.00 97.12 80 ALA A O 1
ATOM 531 N N . ASN A 1 81 ? 13.136 -5.883 6.355 1.00 96.00 81 ASN A N 1
ATOM 532 C CA . ASN A 1 81 ? 13.614 -7.262 6.484 1.00 96.00 81 ASN A CA 1
ATOM 533 C C . ASN A 1 81 ? 12.488 -8.285 6.725 1.00 96.00 81 ASN A C 1
ATOM 535 O O . ASN A 1 81 ? 12.774 -9.431 7.068 1.00 96.00 81 ASN A O 1
ATOM 539 N N . ALA A 1 82 ? 11.229 -7.878 6.544 1.00 95.25 82 ALA A N 1
ATOM 540 C CA . ALA A 1 82 ? 10.051 -8.715 6.737 1.00 95.25 82 ALA A CA 1
ATOM 541 C C . ALA A 1 82 ? 9.930 -9.352 8.136 1.00 95.25 82 ALA A C 1
ATOM 543 O O . ALA A 1 82 ? 9.541 -10.515 8.272 1.00 95.25 82 ALA A O 1
ATOM 544 N N . SER A 1 83 ? 10.250 -8.585 9.181 1.00 95.69 83 SER A N 1
ATOM 545 C CA . SER A 1 83 ? 10.224 -9.048 10.574 1.00 95.69 83 SER A CA 1
ATOM 546 C C . SER A 1 83 ? 8.952 -8.688 11.349 1.00 95.69 83 SER A C 1
ATOM 548 O O . SER A 1 83 ? 8.917 -8.878 12.568 1.00 95.69 83 SER A O 1
ATOM 550 N N . LEU A 1 84 ? 7.893 -8.207 10.681 1.00 95.25 84 LEU A N 1
ATOM 551 C CA . LEU A 1 84 ? 6.642 -7.882 11.362 1.00 95.25 84 LEU A CA 1
ATOM 552 C C . LEU A 1 84 ? 6.059 -9.123 12.038 1.00 95.25 84 LEU A C 1
ATOM 554 O O . LEU A 1 84 ? 5.838 -10.157 11.405 1.00 95.25 84 LEU A O 1
ATOM 558 N N . ALA A 1 85 ? 5.722 -8.980 13.317 1.00 92.25 85 ALA A N 1
ATOM 559 C CA . ALA A 1 85 ? 5.017 -9.995 14.091 1.00 92.25 85 ALA A CA 1
ATOM 560 C C . ALA A 1 85 ? 3.938 -9.359 14.972 1.00 92.25 85 ALA A C 1
ATOM 562 O O . ALA A 1 85 ? 4.190 -8.345 15.631 1.00 92.25 85 ALA A O 1
ATOM 563 N N . LEU A 1 86 ? 2.755 -9.979 15.004 1.00 89.44 86 LEU A N 1
ATOM 564 C CA . LEU A 1 86 ? 1.705 -9.656 15.966 1.00 89.44 86 LEU A CA 1
ATOM 565 C C . LEU A 1 86 ? 1.943 -10.453 17.248 1.00 89.44 86 LEU A C 1
ATOM 567 O O . LEU A 1 86 ? 2.109 -11.673 17.213 1.00 89.44 86 LEU A O 1
ATOM 571 N N . ARG A 1 87 ? 1.990 -9.755 18.377 1.00 87.88 87 ARG A N 1
ATOM 572 C CA . ARG A 1 87 ? 2.213 -10.346 19.693 1.00 87.88 87 ARG A CA 1
ATOM 573 C C . ARG A 1 87 ? 0.903 -10.740 20.357 1.00 87.88 87 ARG A C 1
ATOM 575 O O . ARG A 1 87 ? -0.170 -10.264 19.998 1.00 87.88 87 ARG A O 1
ATOM 582 N N . SER A 1 88 ? 1.008 -11.594 21.371 1.00 82.56 88 SER A N 1
ATOM 583 C CA . SER A 1 88 ? -0.133 -12.063 22.166 1.00 82.56 88 SER A CA 1
ATOM 584 C C . SER A 1 88 ? -0.851 -10.947 22.927 1.00 82.56 88 SER A C 1
ATOM 586 O O . SER A 1 88 ? -2.015 -11.104 23.273 1.00 82.56 88 SER A O 1
ATOM 588 N N . ASP A 1 89 ? -0.170 -9.829 23.189 1.00 81.31 89 ASP A N 1
ATOM 589 C CA . ASP A 1 89 ? -0.746 -8.622 23.793 1.00 81.31 89 ASP A CA 1
ATOM 590 C C . ASP A 1 89 ? -1.425 -7.695 22.763 1.00 81.31 89 ASP A C 1
ATOM 592 O O . ASP A 1 89 ? -1.859 -6.599 23.108 1.00 81.31 89 ASP A O 1
ATOM 596 N N . GLY A 1 90 ? -1.504 -8.116 21.495 1.00 80.19 90 GLY A N 1
ATOM 597 C CA . GLY A 1 90 ? -2.067 -7.336 20.396 1.00 80.19 90 GLY A CA 1
ATOM 598 C C . GLY A 1 90 ? -1.118 -6.284 19.822 1.00 80.19 90 GLY A C 1
ATOM 599 O O . GLY A 1 90 ? -1.494 -5.587 18.884 1.00 80.19 90 GLY A O 1
ATOM 600 N N . SER A 1 91 ? 0.112 -6.151 20.329 1.00 87.50 91 SER A N 1
ATOM 601 C CA . SER A 1 91 ? 1.086 -5.208 19.775 1.00 87.50 91 SER A CA 1
ATOM 602 C C . SER A 1 91 ? 1.740 -5.735 18.494 1.00 87.50 91 SER A C 1
ATOM 604 O O . SER A 1 91 ? 1.967 -6.934 18.325 1.00 87.50 91 SER A O 1
ATOM 606 N N . VAL A 1 92 ? 2.080 -4.825 17.579 1.00 92.00 92 VAL A N 1
ATOM 607 C CA . VAL A 1 92 ? 2.898 -5.140 16.399 1.00 92.00 92 VAL A CA 1
ATOM 608 C C . VAL A 1 92 ? 4.361 -4.851 16.708 1.00 92.00 92 VAL A C 1
ATOM 610 O O . VAL A 1 92 ? 4.699 -3.821 17.291 1.00 92.00 92 VAL A O 1
ATOM 613 N N . SER A 1 93 ? 5.235 -5.761 16.300 1.00 94.44 93 SER A N 1
ATOM 614 C CA . SER A 1 93 ? 6.679 -5.697 16.515 1.00 94.44 93 SER A CA 1
ATOM 615 C C . SER A 1 93 ? 7.457 -5.914 15.223 1.00 94.44 93 SER A C 1
ATOM 617 O O . SER A 1 93 ? 6.866 -6.376 14.255 1.00 94.44 93 SER A O 1
ATOM 619 N N . GLY A 1 94 ? 8.751 -5.571 15.204 1.00 94.88 94 GLY A N 1
ATOM 620 C CA . GLY A 1 94 ? 9.605 -5.702 14.009 1.00 94.88 94 GLY A CA 1
ATOM 621 C C . GLY A 1 94 ? 9.369 -4.630 12.939 1.00 94.88 94 GLY A C 1
ATOM 622 O O . GLY A 1 94 ? 9.819 -4.767 11.807 1.00 94.88 94 GLY A O 1
ATOM 623 N N . ALA A 1 95 ? 8.632 -3.570 13.279 1.00 97.19 95 ALA A N 1
ATOM 624 C CA . ALA A 1 95 ? 8.380 -2.463 12.370 1.00 97.19 95 ALA A CA 1
ATOM 625 C C . ALA A 1 95 ? 9.558 -1.487 12.364 1.00 97.19 95 ALA A C 1
ATOM 627 O O . ALA A 1 95 ? 9.955 -0.991 13.419 1.00 97.19 95 ALA A O 1
ATOM 628 N N . ASP A 1 96 ? 10.052 -1.177 11.169 1.00 97.88 96 ASP A N 1
ATOM 629 C CA . ASP A 1 96 ? 11.047 -0.128 10.938 1.00 97.88 96 ASP A CA 1
ATOM 630 C C . ASP A 1 96 ? 10.365 1.242 10.790 1.00 97.88 96 ASP A C 1
ATOM 632 O O . ASP A 1 96 ? 10.923 2.275 11.162 1.00 97.88 96 ASP A O 1
ATOM 636 N N . ALA A 1 97 ? 9.122 1.250 10.294 1.00 97.75 97 ALA A N 1
ATOM 637 C CA . ALA A 1 97 ? 8.291 2.440 10.185 1.00 97.75 97 ALA A CA 1
ATOM 638 C C . ALA A 1 97 ? 6.826 2.155 10.547 1.00 97.75 97 ALA A C 1
ATOM 640 O O . ALA A 1 97 ? 6.307 1.046 10.397 1.00 97.75 97 ALA A O 1
ATOM 641 N N . THR A 1 98 ? 6.135 3.180 11.044 1.00 98.38 98 THR A N 1
ATOM 642 C CA . THR A 1 98 ? 4.700 3.131 11.349 1.00 98.38 98 THR A CA 1
ATOM 643 C C . THR A 1 98 ? 4.053 4.461 11.000 1.00 98.38 98 THR A C 1
ATOM 645 O O . THR A 1 98 ? 4.540 5.521 11.392 1.00 98.38 98 THR A O 1
ATOM 648 N N . PHE A 1 99 ? 2.920 4.401 10.308 1.00 98.56 99 PHE A N 1
ATOM 649 C CA . PHE A 1 99 ? 2.183 5.568 9.846 1.00 98.56 99 PHE A CA 1
ATOM 650 C C . PHE A 1 99 ? 0.729 5.473 10.290 1.00 98.56 99 PHE A C 1
ATOM 652 O O . PHE A 1 99 ? 0.049 4.498 9.980 1.00 98.56 99 PHE A O 1
ATOM 659 N N . THR A 1 100 ? 0.230 6.494 10.983 1.00 98.50 100 THR A N 1
ATOM 660 C CA . THR A 1 100 ? -1.212 6.633 11.219 1.00 98.50 100 THR A CA 1
ATOM 661 C C . THR A 1 100 ? -1.878 7.074 9.922 1.00 98.50 100 THR A C 1
ATOM 663 O O . THR A 1 100 ? -1.486 8.086 9.338 1.00 98.50 100 THR A O 1
ATOM 666 N N . LEU A 1 101 ? -2.861 6.306 9.462 1.00 98.62 101 LEU A N 1
ATOM 667 C CA . LEU A 1 101 ? -3.628 6.628 8.264 1.00 98.62 101 LEU A CA 1
ATOM 668 C C . LEU A 1 101 ? -4.689 7.688 8.580 1.00 98.62 101 LEU A C 1
ATOM 670 O O . LEU A 1 101 ? -5.083 7.883 9.732 1.00 98.62 101 LEU A O 1
ATOM 674 N N . GLY A 1 102 ? -5.133 8.395 7.544 1.00 97.94 102 GLY A N 1
ATOM 675 C CA . GLY A 1 102 ? -6.198 9.383 7.644 1.00 97.94 102 GLY A CA 1
ATOM 676 C C . GLY A 1 102 ? -7.506 8.769 8.139 1.00 97.94 102 GLY A C 1
ATOM 677 O O . GLY A 1 102 ? -7.719 7.559 8.041 1.00 97.94 102 GLY A O 1
ATOM 678 N N . ALA A 1 103 ? -8.383 9.625 8.665 1.00 97.12 103 ALA A N 1
ATOM 679 C CA . ALA A 1 103 ? -9.691 9.202 9.145 1.00 97.12 103 ALA A CA 1
ATOM 680 C C . ALA A 1 103 ? -10.460 8.438 8.046 1.00 97.12 103 ALA A C 1
ATOM 682 O O . ALA A 1 103 ? -10.410 8.858 6.883 1.00 97.12 103 ALA A O 1
ATOM 683 N N . PRO A 1 104 ? -11.169 7.351 8.398 1.00 97.19 104 PRO A N 1
ATOM 684 C CA . PRO A 1 104 ? -11.988 6.592 7.460 1.00 97.19 104 PRO A CA 1
ATOM 685 C C . PRO A 1 104 ? -12.932 7.483 6.656 1.00 97.19 104 PRO A C 1
ATOM 687 O O . PRO A 1 104 ? -13.689 8.276 7.216 1.00 97.19 104 PRO A O 1
ATOM 690 N N . ALA A 1 105 ? -12.908 7.327 5.338 1.00 95.94 105 ALA A N 1
ATOM 691 C CA . ALA A 1 105 ? -13.778 8.048 4.418 1.00 95.94 105 ALA A CA 1
ATOM 692 C C . ALA A 1 105 ? -14.251 7.131 3.283 1.00 95.94 105 ALA A C 1
ATOM 694 O O . ALA A 1 105 ? -13.816 5.990 3.164 1.00 95.94 105 ALA A O 1
ATOM 695 N N . GLY A 1 106 ? -15.154 7.617 2.433 1.00 94.50 106 GLY A N 1
ATOM 696 C CA . GLY A 1 106 ? -15.462 6.940 1.172 1.00 94.50 106 GLY A CA 1
ATOM 697 C C . GLY A 1 106 ? -14.327 7.088 0.153 1.00 94.50 106 GLY A C 1
ATOM 698 O O . GLY A 1 106 ? -13.476 7.971 0.270 1.00 94.50 106 GLY A O 1
ATOM 699 N N . LEU A 1 107 ? -14.335 6.245 -0.882 1.00 95.44 107 LEU A N 1
ATOM 700 C CA . LEU A 1 107 ? -13.410 6.383 -2.008 1.00 95.44 107 LEU A CA 1
ATOM 701 C C . LEU A 1 107 ? -13.715 7.640 -2.834 1.00 95.44 107 LEU A C 1
ATOM 703 O O . LEU A 1 107 ? -14.871 8.039 -2.989 1.00 95.44 107 LEU A O 1
ATOM 707 N N . SER A 1 108 ? -12.671 8.234 -3.417 1.00 93.31 108 SER A N 1
ATOM 708 C CA . SER A 1 108 ? -12.833 9.311 -4.397 1.00 93.31 108 SER A CA 1
ATOM 709 C C . SER A 1 108 ? -13.586 8.813 -5.637 1.00 93.31 108 SER A C 1
ATOM 711 O O . SER A 1 108 ? -13.559 7.624 -5.956 1.00 93.31 108 SER A O 1
ATOM 713 N N . ALA A 1 109 ? -14.216 9.718 -6.391 1.00 92.56 109 ALA A N 1
ATOM 714 C CA . ALA A 1 109 ? -14.915 9.348 -7.627 1.00 92.56 109 ALA A CA 1
ATOM 715 C C . ALA A 1 109 ? -13.984 8.659 -8.646 1.00 92.56 109 ALA A C 1
ATOM 717 O O . ALA A 1 109 ? -14.385 7.705 -9.311 1.00 92.56 109 ALA A O 1
ATOM 718 N N . ALA A 1 110 ? -12.724 9.100 -8.729 1.00 91.25 110 ALA A N 1
ATOM 719 C CA . ALA A 1 110 ? -11.718 8.489 -9.593 1.00 91.25 110 ALA A CA 1
ATOM 720 C C . ALA A 1 110 ? -11.371 7.059 -9.145 1.00 91.25 110 ALA A C 1
ATOM 722 O O . ALA A 1 110 ? -11.385 6.137 -9.963 1.00 91.25 110 ALA A O 1
ATOM 723 N N . ALA A 1 111 ? -11.125 6.855 -7.845 1.00 92.69 111 ALA A N 1
ATOM 724 C CA . ALA A 1 111 ? -10.846 5.533 -7.290 1.00 92.69 111 ALA A CA 1
ATOM 725 C C . ALA A 1 111 ? -12.052 4.592 -7.440 1.00 92.69 111 ALA A C 1
ATOM 727 O O . ALA A 1 111 ? -11.895 3.466 -7.904 1.00 92.69 111 ALA A O 1
ATOM 728 N N . ALA A 1 112 ? -13.264 5.066 -7.143 1.00 93.12 112 ALA A N 1
ATOM 729 C CA . ALA A 1 112 ? -14.494 4.292 -7.300 1.00 93.12 112 ALA A CA 1
ATOM 730 C C . ALA A 1 112 ? -14.759 3.898 -8.764 1.00 93.12 112 ALA A C 1
ATOM 732 O O . ALA A 1 112 ? -15.205 2.785 -9.030 1.00 93.12 112 ALA A O 1
ATOM 733 N N . SER A 1 113 ? -14.440 4.771 -9.727 1.00 94.44 113 SER A N 1
ATOM 734 C CA . SER A 1 113 ? -14.564 4.449 -11.153 1.00 94.44 113 SER A CA 1
ATOM 735 C C . SER A 1 113 ? -13.528 3.427 -11.623 1.00 94.44 113 SER A C 1
ATOM 737 O O . SER A 1 113 ? -13.831 2.626 -12.505 1.00 94.44 113 SER A O 1
ATOM 739 N N . ARG A 1 114 ? -12.303 3.468 -11.083 1.00 94.56 114 ARG A N 1
ATOM 740 C CA . ARG A 1 114 ? -11.227 2.528 -11.439 1.00 94.56 114 ARG A CA 1
ATOM 741 C C . ARG A 1 114 ? -11.399 1.168 -10.759 1.00 94.56 114 ARG A C 1
ATOM 743 O O . ARG A 1 114 ? -11.034 0.150 -11.340 1.00 94.56 114 ARG A O 1
ATOM 750 N N . PHE A 1 115 ? -11.967 1.154 -9.556 1.00 96.00 115 PHE A N 1
ATOM 751 C CA . PHE A 1 115 ? -12.169 -0.035 -8.731 1.00 96.00 115 PHE A CA 1
ATOM 752 C C . PHE A 1 115 ? -13.647 -0.177 -8.313 1.00 96.00 115 PHE A C 1
ATOM 754 O O . PHE A 1 115 ? -13.958 -0.108 -7.121 1.00 96.00 115 PHE A O 1
ATOM 761 N N . PRO A 1 116 ? -14.583 -0.393 -9.259 1.00 96.00 116 PRO A N 1
ATOM 762 C CA . PRO A 1 116 ? -16.022 -0.440 -8.971 1.00 96.00 116 PRO A CA 1
ATOM 763 C C . PRO A 1 116 ? -16.416 -1.553 -7.990 1.00 96.00 116 PRO A C 1
ATOM 765 O O . PRO A 1 116 ? -17.375 -1.411 -7.234 1.00 96.00 116 PRO A O 1
ATOM 768 N N . GLN A 1 117 ? -15.646 -2.641 -7.946 1.00 95.19 117 GLN A N 1
ATOM 769 C CA . GLN A 1 117 ? -15.816 -3.729 -6.983 1.00 95.19 117 GLN A CA 1
ATOM 770 C C . GLN A 1 117 ? -15.567 -3.314 -5.521 1.00 95.19 117 GLN A C 1
ATOM 772 O O . GLN A 1 117 ? -15.923 -4.060 -4.617 1.00 95.19 117 GLN A O 1
ATOM 777 N N . LEU A 1 118 ? -14.958 -2.146 -5.281 1.00 96.00 118 LEU A N 1
ATOM 778 C CA . LEU A 1 118 ? -14.699 -1.595 -3.945 1.00 96.00 118 LEU A CA 1
ATOM 779 C C . LEU A 1 118 ? -15.748 -0.560 -3.521 1.00 96.00 118 LEU A C 1
ATOM 781 O O . LEU A 1 118 ? -15.520 0.207 -2.585 1.00 96.00 118 LEU A O 1
ATOM 785 N N . SER A 1 119 ? -16.892 -0.508 -4.205 1.00 88.88 119 SER A N 1
ATOM 786 C CA . SER A 1 119 ? -18.005 0.347 -3.796 1.00 88.88 119 SER A CA 1
ATOM 787 C C . SER A 1 119 ? -18.388 0.074 -2.336 1.00 88.88 119 SER A C 1
ATOM 789 O O . SER A 1 119 ? -18.610 -1.071 -1.945 1.00 88.88 119 SER A O 1
ATOM 791 N N . GLY A 1 120 ? -18.430 1.128 -1.518 1.00 90.06 120 GLY A N 1
ATOM 792 C CA . GLY A 1 120 ? -18.712 1.029 -0.082 1.00 90.06 120 GLY A CA 1
ATOM 793 C C . GLY A 1 120 ? -17.530 0.592 0.794 1.00 90.06 120 GLY A C 1
ATOM 794 O O . GLY A 1 120 ? -17.709 0.442 2.000 1.00 90.06 120 GLY A O 1
ATOM 795 N N . ALA A 1 121 ? -16.331 0.400 0.235 1.00 96.50 121 ALA A N 1
ATOM 796 C CA . ALA A 1 121 ? -15.128 0.180 1.033 1.00 96.50 121 ALA A CA 1
ATOM 797 C C . ALA A 1 121 ? -14.722 1.448 1.800 1.00 96.50 121 ALA A C 1
ATOM 799 O O . ALA A 1 121 ? -14.931 2.571 1.332 1.00 96.50 121 ALA A O 1
ATOM 800 N N . VAL A 1 122 ? -14.075 1.253 2.951 1.00 97.62 122 VAL A N 1
ATOM 801 C CA . VAL A 1 122 ? -13.428 2.346 3.678 1.00 97.62 122 VAL A CA 1
ATOM 802 C C . VAL A 1 122 ? -12.149 2.736 2.948 1.00 97.62 122 VAL A C 1
ATOM 804 O O . VAL A 1 122 ? -11.258 1.910 2.766 1.00 97.62 122 VAL A O 1
ATOM 807 N N . GLY A 1 123 ? -12.066 3.996 2.540 1.00 98.06 123 GLY A N 1
ATOM 808 C CA . GLY A 1 123 ? -10.864 4.664 2.071 1.00 98.06 123 GLY A CA 1
ATOM 809 C C . GLY A 1 123 ? -10.060 5.238 3.235 1.00 98.06 123 GLY A C 1
ATOM 810 O O . GLY A 1 123 ? -10.609 5.855 4.149 1.00 98.06 123 GLY A O 1
ATOM 811 N N . LEU A 1 124 ? -8.750 5.040 3.177 1.00 98.44 124 LEU A N 1
ATOM 812 C CA . LEU A 1 124 ? -7.773 5.459 4.170 1.00 98.44 124 LEU A CA 1
ATOM 813 C C . LEU A 1 124 ? -6.684 6.257 3.454 1.00 98.44 124 LEU A C 1
ATOM 815 O O . LEU A 1 124 ? -5.947 5.719 2.624 1.00 98.44 124 LEU A O 1
ATOM 819 N N . ALA A 1 125 ? -6.593 7.546 3.767 1.00 98.31 125 ALA A N 1
ATOM 820 C CA . ALA A 1 125 ? -5.582 8.414 3.177 1.00 98.31 125 ALA A CA 1
ATOM 821 C C . ALA A 1 125 ? -4.203 8.142 3.792 1.00 98.31 125 ALA A C 1
ATOM 823 O O . ALA A 1 125 ? -4.062 7.977 5.005 1.00 98.31 125 ALA A O 1
ATOM 824 N N . LEU A 1 126 ? -3.166 8.142 2.966 1.00 98.25 126 LEU A N 1
ATOM 825 C CA . LEU A 1 126 ? -1.789 8.028 3.426 1.00 98.25 126 LEU A CA 1
ATOM 826 C C . LEU A 1 126 ? -1.290 9.382 3.922 1.00 98.25 126 LEU A C 1
ATOM 828 O O . LEU A 1 126 ? -1.481 10.386 3.229 1.00 98.25 126 LEU A O 1
ATOM 832 N N . PRO A 1 127 ? -0.595 9.442 5.068 1.00 98.19 127 PRO A N 1
ATOM 833 C CA . PRO A 1 127 ? 0.048 10.675 5.490 1.00 98.19 127 PRO A CA 1
ATOM 834 C C . PRO A 1 127 ? 1.189 11.038 4.533 1.00 98.19 127 PRO A C 1
ATOM 836 O O . PRO A 1 127 ? 1.820 10.165 3.935 1.00 98.19 127 PRO A O 1
ATOM 839 N N . SER A 1 128 ? 1.507 12.330 4.432 1.00 97.94 128 SER A N 1
ATOM 840 C CA . SER A 1 128 ? 2.572 12.840 3.553 1.00 97.94 128 SER A CA 1
ATOM 841 C C . SER A 1 128 ? 3.933 12.174 3.793 1.00 97.94 128 SER A C 1
ATOM 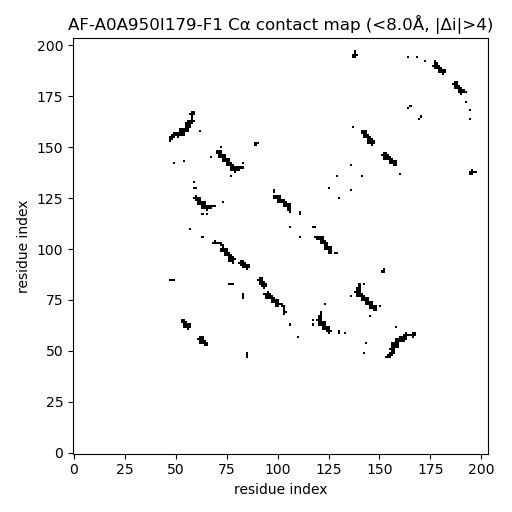843 O O . SER A 1 128 ? 4.683 11.971 2.843 1.00 97.94 128 SER A O 1
ATOM 845 N N . ALA A 1 129 ? 4.225 11.779 5.037 1.00 97.81 129 ALA A N 1
ATOM 846 C CA . ALA A 1 129 ? 5.432 11.032 5.391 1.00 97.81 129 ALA A CA 1
ATOM 847 C C . ALA A 1 129 ? 5.501 9.646 4.724 1.00 97.81 129 ALA A C 1
ATOM 849 O O . ALA A 1 129 ? 6.566 9.238 4.282 1.00 97.81 129 ALA A O 1
ATOM 850 N N . ALA A 1 130 ? 4.374 8.938 4.595 1.00 98.00 130 ALA A N 1
ATOM 851 C CA . ALA A 1 130 ? 4.341 7.669 3.869 1.00 98.00 130 ALA A CA 1
ATOM 852 C C . ALA A 1 130 ? 4.468 7.901 2.353 1.00 98.00 130 ALA A C 1
ATOM 854 O O . ALA A 1 130 ? 5.191 7.183 1.665 1.00 98.00 130 ALA A O 1
ATOM 855 N N . GLN A 1 131 ? 3.807 8.943 1.834 1.00 97.94 131 GLN A N 1
ATOM 856 C CA . GLN A 1 131 ? 3.842 9.284 0.407 1.00 97.94 131 GLN A CA 1
ATOM 857 C C . GLN A 1 131 ? 5.256 9.647 -0.072 1.00 97.94 131 GLN A C 1
ATOM 859 O O . GLN A 1 131 ? 5.665 9.239 -1.157 1.00 97.94 131 GLN A O 1
ATOM 864 N N . SER A 1 132 ? 6.041 10.365 0.738 1.00 97.62 132 SER A N 1
ATOM 865 C CA . SER A 1 132 ? 7.427 10.709 0.390 1.00 97.62 132 SER A CA 1
ATOM 866 C C . SER A 1 132 ? 8.367 9.498 0.366 1.00 97.62 132 SER A C 1
ATOM 868 O O . SER A 1 132 ? 9.430 9.562 -0.249 1.00 97.62 132 SER A O 1
ATOM 870 N N . GLN A 1 133 ? 7.971 8.384 0.987 1.00 97.19 133 GLN A N 1
ATOM 871 C CA . GLN A 1 133 ? 8.741 7.142 1.074 1.00 97.19 133 GLN A CA 1
ATOM 872 C C . GLN A 1 133 ? 8.164 6.015 0.204 1.00 97.19 133 GLN A C 1
ATOM 874 O O . GLN A 1 133 ? 8.609 4.873 0.305 1.00 97.19 133 GLN A O 1
ATOM 879 N N . LEU A 1 134 ? 7.206 6.318 -0.679 1.00 96.62 134 LEU A N 1
ATOM 880 C CA . LEU A 1 134 ? 6.414 5.327 -1.414 1.00 96.62 134 LEU A CA 1
ATOM 881 C C . LEU A 1 134 ? 7.267 4.261 -2.121 1.00 96.62 134 LEU A C 1
ATOM 883 O O . LEU A 1 134 ? 7.019 3.069 -1.979 1.00 96.62 134 LEU A O 1
ATOM 887 N N . GLY A 1 135 ? 8.318 4.677 -2.832 1.00 96.62 135 GLY A N 1
ATOM 888 C CA . GLY A 1 135 ? 9.196 3.748 -3.548 1.00 96.62 135 GLY A CA 1
ATOM 889 C C . GLY A 1 135 ? 10.014 2.816 -2.644 1.00 96.62 135 GLY A C 1
ATOM 890 O O . GLY A 1 135 ? 10.408 1.744 -3.098 1.00 96.62 135 GLY A O 1
ATOM 891 N N . ALA A 1 136 ? 10.274 3.207 -1.391 1.00 97.50 136 ALA A N 1
ATOM 892 C CA . ALA A 1 136 ? 10.888 2.333 -0.394 1.00 97.50 136 ALA A CA 1
ATOM 893 C C . ALA A 1 136 ? 9.843 1.366 0.169 1.00 97.50 136 ALA A C 1
ATOM 895 O O . ALA A 1 136 ? 10.035 0.160 0.069 1.00 97.50 136 ALA A O 1
ATOM 896 N N . LEU A 1 137 ? 8.694 1.883 0.623 1.00 98.25 137 LEU A N 1
ATOM 897 C CA . LEU A 1 137 ? 7.609 1.089 1.215 1.00 98.25 137 LEU A CA 1
ATOM 898 C C . LEU A 1 137 ? 7.137 -0.055 0.311 1.00 98.25 137 LEU A C 1
ATOM 900 O O . LEU A 1 137 ? 6.885 -1.155 0.791 1.00 98.25 137 LEU A O 1
ATOM 904 N N . LEU A 1 138 ? 7.066 0.165 -1.006 1.00 98.12 138 LEU A N 1
ATOM 905 C CA . LEU A 1 138 ? 6.656 -0.866 -1.971 1.00 98.12 138 LEU A CA 1
ATOM 906 C C . LEU A 1 138 ? 7.651 -2.037 -2.104 1.00 98.12 138 LEU A C 1
ATOM 908 O O . LEU A 1 138 ? 7.357 -3.007 -2.799 1.00 98.12 138 LEU A O 1
ATOM 912 N N . LYS A 1 139 ? 8.816 -1.962 -1.453 1.00 98.19 139 LYS A N 1
ATOM 913 C CA . LYS A 1 139 ? 9.830 -3.028 -1.379 1.00 98.19 139 LYS A CA 1
ATOM 914 C C . LYS A 1 139 ? 9.904 -3.686 0.000 1.00 98.19 139 LYS A C 1
ATOM 916 O O . LYS A 1 139 ? 10.750 -4.556 0.214 1.00 98.19 139 LYS A O 1
ATOM 921 N N . GLU A 1 140 ? 9.072 -3.247 0.936 1.00 98.06 140 GLU A N 1
ATOM 922 C CA . GLU A 1 140 ? 9.065 -3.696 2.324 1.00 98.06 140 GLU A CA 1
ATOM 923 C C . GLU A 1 140 ? 7.890 -4.645 2.582 1.00 98.06 140 GLU A C 1
ATOM 925 O O . GLU A 1 140 ? 6.932 -4.731 1.809 1.00 98.06 140 GLU A O 1
ATOM 930 N N . GLN A 1 141 ? 7.949 -5.370 3.696 1.00 97.69 141 GLN A N 1
ATOM 931 C CA . GLN A 1 141 ? 6.779 -6.057 4.222 1.00 97.69 141 GLN A CA 1
ATOM 932 C C . GLN A 1 141 ? 5.827 -5.022 4.817 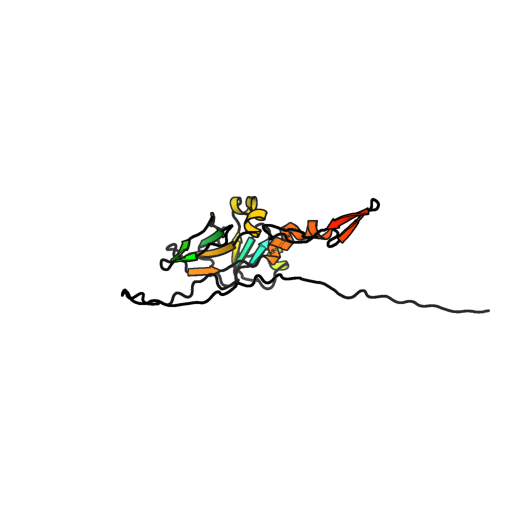1.00 97.69 141 GLN A C 1
ATOM 934 O O . GLN A 1 141 ? 6.243 -4.197 5.625 1.00 97.69 141 GLN A O 1
ATOM 939 N N . LEU A 1 142 ? 4.550 -5.098 4.447 1.00 97.75 142 LEU A N 1
ATOM 940 C CA . LEU A 1 142 ? 3.537 -4.120 4.826 1.00 97.75 142 LEU A CA 1
ATOM 941 C C . LEU A 1 142 ? 2.361 -4.795 5.528 1.00 97.75 142 LEU A C 1
ATOM 943 O O . LEU A 1 142 ? 1.880 -5.837 5.080 1.00 97.75 142 LEU A O 1
ATOM 947 N N . VAL A 1 143 ? 1.855 -4.166 6.587 1.00 97.56 143 VAL A N 1
ATOM 948 C CA . VAL A 1 143 ? 0.619 -4.577 7.268 1.00 97.56 143 VAL A CA 1
ATOM 949 C C . VAL A 1 143 ? -0.220 -3.347 7.596 1.00 97.56 143 VAL A C 1
ATOM 951 O O . VAL A 1 143 ? 0.266 -2.395 8.203 1.00 97.56 143 VAL A O 1
ATOM 954 N N . VAL A 1 144 ? -1.501 -3.386 7.237 1.00 97.69 144 VAL A N 1
ATOM 955 C CA . VAL A 1 144 ? -2.517 -2.432 7.686 1.00 97.69 144 VAL A CA 1
ATOM 956 C C . VAL A 1 144 ? -3.211 -3.008 8.915 1.00 97.69 144 VAL A C 1
ATOM 958 O O . VAL A 1 144 ? -3.643 -4.160 8.913 1.00 97.69 144 VAL A O 1
ATOM 961 N N . VAL A 1 145 ? -3.313 -2.207 9.968 1.00 96.69 145 VAL A N 1
ATOM 962 C CA . VAL A 1 145 ? -3.868 -2.594 11.266 1.00 96.69 145 VAL A CA 1
ATOM 963 C C . VAL A 1 145 ? -5.043 -1.694 11.598 1.00 96.69 145 VAL A C 1
ATOM 965 O O . VAL A 1 145 ? -4.939 -0.474 11.486 1.00 96.69 145 VAL A O 1
ATOM 968 N N . GLU A 1 146 ? -6.138 -2.308 12.024 1.00 96.12 146 GLU A N 1
ATOM 969 C CA . GLU A 1 146 ? -7.343 -1.663 12.532 1.00 96.12 146 GLU A CA 1
ATOM 970 C C . GLU A 1 146 ? -7.320 -1.672 14.063 1.00 96.12 146 GLU A C 1
ATOM 972 O O . GLU A 1 146 ? -7.159 -2.729 14.683 1.00 96.12 146 GLU A O 1
ATOM 977 N N . LEU A 1 147 ? -7.496 -0.498 14.670 1.00 95.94 147 LEU A N 1
ATOM 978 C CA . LEU A 1 147 ? -7.526 -0.313 16.115 1.00 95.94 147 LEU A CA 1
ATOM 979 C C . LEU A 1 147 ? -8.873 0.256 16.559 1.00 95.94 147 LEU A C 1
ATOM 981 O O . LEU A 1 147 ? -9.374 1.216 15.964 1.00 95.94 147 LEU A O 1
ATOM 985 N N . ASP A 1 148 ? -9.434 -0.317 17.620 1.00 95.25 148 ASP A N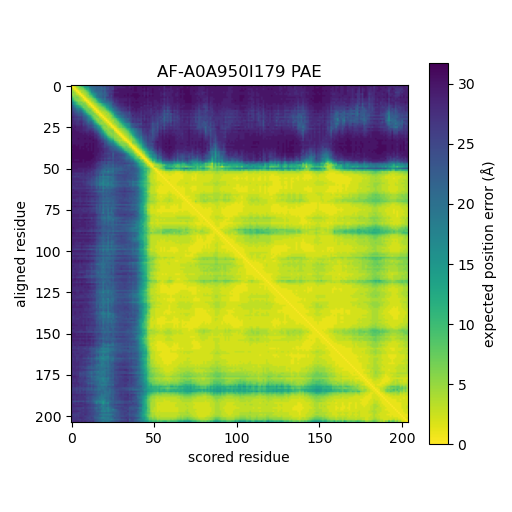 1
ATOM 986 C CA . ASP A 1 148 ? -10.656 0.195 18.239 1.00 95.25 148 ASP A CA 1
ATOM 987 C C . ASP A 1 148 ? -10.423 1.505 19.018 1.00 95.25 148 ASP A C 1
ATOM 989 O O . ASP A 1 148 ? -9.316 2.048 19.080 1.00 95.25 148 ASP A O 1
ATOM 993 N N . ALA A 1 149 ? -11.484 2.023 19.641 1.00 94.75 149 ALA A N 1
ATOM 994 C CA . ALA A 1 149 ? -11.430 3.242 20.447 1.00 94.75 149 ALA A CA 1
ATOM 995 C C . ALA A 1 149 ? -10.524 3.134 21.693 1.00 94.75 149 ALA A C 1
ATOM 997 O O . ALA A 1 149 ? -10.099 4.162 22.221 1.00 94.75 149 ALA A O 1
ATOM 998 N N . ALA A 1 150 ? -10.220 1.919 22.162 1.00 93.00 150 ALA A N 1
ATOM 999 C CA . ALA A 1 150 ? -9.282 1.666 23.255 1.00 93.00 150 ALA A CA 1
ATOM 1000 C C . ALA A 1 150 ? -7.832 1.496 22.758 1.00 93.00 150 ALA A C 1
ATOM 1002 O O . ALA A 1 150 ? -6.919 1.331 23.567 1.00 93.00 150 ALA A O 1
ATOM 1003 N N . GLY A 1 151 ? -7.606 1.550 21.441 1.00 91.81 151 GLY A N 1
ATOM 1004 C CA . GLY A 1 151 ? -6.304 1.346 20.818 1.00 91.81 151 GLY A CA 1
ATOM 1005 C C . GLY A 1 151 ? -5.895 -0.124 20.717 1.00 91.81 151 GLY A C 1
ATOM 1006 O O . GLY A 1 151 ? -4.715 -0.398 20.494 1.00 91.81 151 GLY A O 1
ATOM 1007 N N . GLN A 1 152 ? -6.828 -1.065 20.881 1.00 91.75 152 GLN A N 1
ATOM 1008 C CA . GLN A 1 152 ? -6.552 -2.492 20.731 1.00 91.75 152 GLN A CA 1
ATOM 1009 C C . GLN A 1 152 ? -6.656 -2.914 19.269 1.00 91.75 152 GLN A C 1
ATOM 1011 O O . GLN A 1 152 ? -7.546 -2.472 18.540 1.00 91.75 152 GLN A O 1
ATOM 1016 N N . VAL A 1 153 ? -5.748 -3.792 18.840 1.00 92.94 153 VAL A N 1
ATOM 1017 C CA . VAL A 1 153 ? -5.771 -4.356 17.489 1.00 92.94 153 VAL A CA 1
ATOM 1018 C C . VAL A 1 153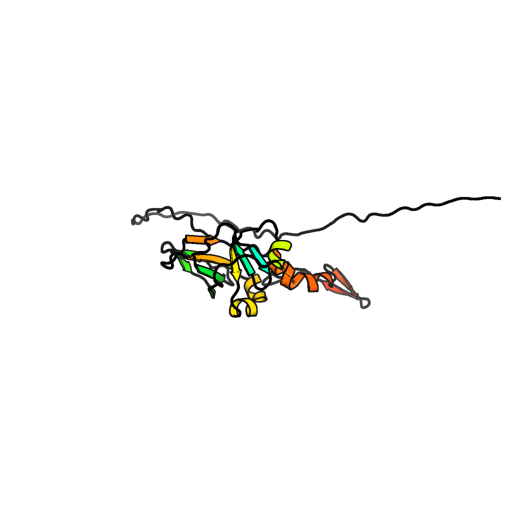 ? -6.964 -5.291 17.352 1.00 92.94 153 VAL A C 1
ATOM 1020 O O . VAL A 1 153 ? -7.048 -6.314 18.025 1.00 92.94 153 VAL A O 1
ATOM 1023 N N . THR A 1 154 ? -7.867 -4.948 16.440 1.00 91.88 154 THR A N 1
ATOM 1024 C CA . THR A 1 154 ? -9.054 -5.759 16.141 1.00 91.88 154 THR A CA 1
ATOM 1025 C C . THR A 1 154 ? -8.873 -6.579 14.876 1.00 91.88 154 THR A C 1
ATOM 1027 O O . THR A 1 154 ? -9.366 -7.702 14.800 1.00 91.88 154 THR A O 1
ATOM 1030 N N . ARG A 1 155 ? -8.153 -6.039 13.884 1.00 92.19 155 ARG A N 1
ATOM 1031 C CA . ARG A 1 155 ? -7.835 -6.704 12.616 1.00 92.19 155 ARG A CA 1
ATOM 1032 C C . ARG A 1 155 ? -6.475 -6.260 12.102 1.00 92.19 155 ARG A C 1
ATOM 1034 O O . ARG A 1 155 ? -6.045 -5.131 12.324 1.00 92.19 155 ARG A O 1
ATOM 1041 N N . ALA A 1 156 ? -5.823 -7.142 11.358 1.00 94.00 156 ALA A N 1
ATOM 1042 C CA . ALA A 1 156 ? -4.601 -6.842 10.631 1.00 94.00 156 ALA A CA 1
ATOM 1043 C C . ALA A 1 156 ? -4.639 -7.544 9.272 1.00 94.00 156 ALA A C 1
ATOM 1045 O O . ALA A 1 156 ? -5.235 -8.610 9.140 1.00 94.00 156 ALA A O 1
ATOM 1046 N N . THR A 1 157 ? -4.040 -6.940 8.250 1.00 95.19 157 THR A N 1
ATOM 1047 C CA . THR A 1 157 ? -4.038 -7.503 6.898 1.00 95.19 157 THR A CA 1
ATOM 1048 C C . THR A 1 157 ? -2.871 -6.971 6.079 1.00 95.19 157 THR A C 1
ATOM 1050 O O . THR A 1 157 ? -2.410 -5.850 6.296 1.00 95.19 157 THR A O 1
ATOM 1053 N N . GLN A 1 158 ? -2.404 -7.746 5.108 1.00 96.12 158 GLN A N 1
ATOM 1054 C CA . GLN A 1 158 ? -1.466 -7.253 4.107 1.00 96.12 158 GLN A CA 1
ATOM 1055 C C . GLN A 1 158 ? -2.205 -6.448 3.023 1.00 96.12 158 GLN A C 1
ATOM 1057 O O . GLN A 1 158 ? -3.313 -6.820 2.623 1.00 96.12 158 GLN A O 1
ATOM 1062 N N . PRO A 1 159 ? -1.629 -5.343 2.523 1.00 97.50 159 PRO A N 1
ATOM 1063 C CA . PRO A 1 159 ? -2.197 -4.629 1.392 1.00 97.50 159 PRO A CA 1
ATOM 1064 C C . PRO A 1 159 ? -1.822 -5.303 0.065 1.00 97.50 159 PRO A C 1
ATOM 1066 O O . PRO A 1 159 ? -0.665 -5.640 -0.179 1.00 97.50 159 PRO A O 1
ATOM 1069 N N . GLN A 1 160 ? -2.788 -5.435 -0.839 1.00 97.69 160 GLN A N 1
ATOM 1070 C CA . GLN A 1 160 ? -2.531 -5.781 -2.235 1.00 97.69 160 GLN A CA 1
ATOM 1071 C C . GLN A 1 160 ? -2.027 -4.540 -2.994 1.00 97.69 160 GLN A C 1
ATOM 1073 O O . GLN A 1 160 ? -2.617 -3.465 -2.877 1.00 97.69 160 GLN A O 1
ATOM 1078 N N . LEU A 1 161 ? -0.942 -4.668 -3.766 1.00 97.81 161 LEU A N 1
ATOM 1079 C CA . LEU A 1 161 ? -0.187 -3.519 -4.297 1.00 97.81 161 LEU A CA 1
ATOM 1080 C C . LEU A 1 161 ? -0.438 -3.195 -5.781 1.00 97.81 161 LEU A C 1
ATOM 1082 O O . LEU A 1 161 ? 0.125 -2.237 -6.302 1.00 97.81 161 LEU A O 1
ATOM 1086 N N . GLN A 1 162 ? -1.264 -3.962 -6.492 1.00 96.25 162 GLN A N 1
ATOM 1087 C CA . GLN A 1 162 ? -1.458 -3.813 -7.941 1.00 96.25 162 GLN A CA 1
ATOM 1088 C C . GLN A 1 162 ? -1.882 -2.398 -8.358 1.00 96.25 162 GLN A C 1
ATOM 1090 O O . GLN A 1 162 ? -1.408 -1.894 -9.372 1.00 96.25 162 GLN A O 1
ATOM 1095 N N . GLY A 1 163 ? -2.744 -1.742 -7.573 1.00 97.12 163 GLY A N 1
ATOM 1096 C CA . GLY A 1 163 ? -3.263 -0.414 -7.902 1.00 97.12 163 GLY A CA 1
ATOM 1097 C C . GLY A 1 163 ? -2.168 0.647 -7.871 1.00 97.12 163 GLY A C 1
ATOM 1098 O O . GLY A 1 163 ? -1.949 1.343 -8.867 1.00 97.12 163 GLY A O 1
ATOM 1099 N N . VAL A 1 164 ? -1.448 0.711 -6.749 1.00 98.06 164 VAL A N 1
ATOM 1100 C CA . VAL A 1 164 ? -0.352 1.660 -6.532 1.00 98.06 164 VAL A CA 1
ATOM 1101 C C . VAL A 1 164 ? 0.850 1.381 -7.436 1.00 98.06 164 VAL A C 1
ATOM 1103 O O . VAL A 1 164 ? 1.471 2.322 -7.922 1.00 98.06 164 VAL A O 1
ATOM 1106 N N . LEU A 1 165 ? 1.157 0.117 -7.748 1.00 98.19 165 LEU A N 1
ATOM 1107 C CA . LEU A 1 165 ? 2.222 -0.201 -8.705 1.00 98.19 165 LEU A CA 1
ATOM 1108 C C . LEU A 1 165 ? 1.908 0.341 -10.102 1.00 98.19 165 LEU A C 1
ATOM 1110 O O . LEU A 1 165 ? 2.793 0.891 -10.760 1.00 98.19 165 LEU A O 1
ATOM 1114 N N . ASP A 1 166 ? 0.653 0.234 -10.537 1.00 96.88 166 ASP A N 1
ATOM 1115 C CA . ASP A 1 166 ? 0.219 0.816 -11.802 1.00 96.88 166 ASP A CA 1
ATOM 1116 C C . ASP A 1 166 ? 0.258 2.348 -11.775 1.00 96.88 166 ASP A C 1
ATOM 1118 O O . ASP A 1 166 ? 0.729 2.971 -12.726 1.00 96.88 166 ASP A O 1
ATOM 1122 N N . ASP A 1 167 ? -0.228 2.948 -10.688 1.00 96.88 167 ASP A N 1
ATOM 1123 C CA . ASP A 1 167 ? -0.269 4.402 -10.506 1.00 96.88 167 ASP A CA 1
ATOM 1124 C C . ASP A 1 167 ? 1.134 5.028 -10.568 1.00 96.88 167 ASP A C 1
ATOM 1126 O O . ASP A 1 167 ? 1.361 6.006 -11.279 1.00 96.88 167 ASP A O 1
ATOM 1130 N N . VAL A 1 168 ? 2.104 4.403 -9.895 1.00 96.75 168 VAL A N 1
ATOM 1131 C CA . VAL A 1 168 ? 3.466 4.935 -9.755 1.00 96.75 168 VAL A CA 1
ATOM 1132 C C . VAL A 1 168 ? 4.364 4.563 -10.936 1.00 96.75 168 VAL A C 1
ATOM 1134 O O . VAL A 1 168 ? 5.172 5.381 -11.380 1.00 96.75 168 VAL A O 1
ATOM 1137 N N . TYR A 1 169 ? 4.264 3.332 -11.451 1.00 97.38 169 TYR A N 1
ATOM 1138 C CA . TYR A 1 169 ? 5.267 2.792 -12.375 1.00 97.38 169 TYR A CA 1
ATOM 1139 C C . TYR A 1 169 ? 4.754 2.500 -13.787 1.00 97.38 169 TYR A C 1
ATOM 1141 O O . TYR A 1 169 ? 5.572 2.441 -14.707 1.00 97.38 169 TYR A O 1
ATOM 1149 N N . ALA A 1 170 ? 3.448 2.315 -14.025 1.00 96.06 170 ALA A N 1
ATOM 1150 C CA . ALA A 1 170 ? 2.999 1.829 -15.336 1.00 96.06 170 ALA A CA 1
ATOM 1151 C C . ALA A 1 170 ? 3.235 2.840 -16.465 1.00 96.06 170 ALA A C 1
ATOM 1153 O O . ALA A 1 170 ? 3.571 2.437 -17.580 1.00 96.06 170 ALA A O 1
ATOM 1154 N N . ALA A 1 171 ? 3.070 4.141 -16.206 1.00 96.94 171 ALA A N 1
ATOM 1155 C CA . ALA A 1 171 ? 3.261 5.171 -17.228 1.00 96.94 171 ALA A CA 1
ATOM 1156 C C . ALA A 1 171 ? 4.704 5.192 -17.757 1.00 96.94 171 ALA A C 1
ATOM 1158 O O . ALA A 1 171 ? 4.916 5.178 -18.970 1.00 96.94 171 ALA A O 1
ATOM 1159 N N . SER A 1 172 ? 5.695 5.150 -16.861 1.00 95.81 172 SER A N 1
ATOM 1160 C CA . SER A 1 172 ? 7.108 5.110 -17.245 1.00 95.81 172 SER A CA 1
ATOM 1161 C C . SER A 1 172 ? 7.475 3.763 -17.870 1.00 95.81 172 SER A C 1
ATOM 1163 O O . SER A 1 172 ? 8.092 3.739 -18.935 1.00 95.81 172 SER A O 1
ATOM 1165 N N . ALA A 1 173 ? 7.017 2.648 -17.289 1.00 96.00 173 ALA A N 1
ATOM 1166 C CA . ALA A 1 173 ? 7.287 1.299 -17.784 1.00 96.00 173 ALA A CA 1
ATOM 1167 C C . ALA A 1 173 ? 6.819 1.088 -19.233 1.00 96.00 173 ALA A C 1
ATOM 1169 O O . ALA A 1 173 ? 7.559 0.526 -20.034 1.00 96.00 173 ALA A O 1
ATOM 1170 N N . LYS A 1 174 ? 5.637 1.594 -19.609 1.00 96.69 174 LYS A N 1
ATOM 1171 C CA . LYS A 1 174 ? 5.070 1.440 -20.966 1.00 96.69 174 LYS A CA 1
ATOM 1172 C C . LYS A 1 174 ? 5.914 2.062 -22.081 1.00 96.69 174 LYS A C 1
ATOM 1174 O O . LYS A 1 174 ? 5.730 1.706 -23.240 1.00 96.69 174 LYS A O 1
ATOM 1179 N N . THR A 1 175 ? 6.820 2.981 -21.751 1.00 96.38 175 THR A N 1
ATOM 1180 C CA . THR A 1 175 ? 7.716 3.622 -22.730 1.00 96.38 175 THR A CA 1
ATOM 1181 C C . THR A 1 175 ? 9.033 2.871 -22.931 1.00 96.38 175 THR A C 1
ATOM 1183 O O . THR A 1 175 ? 9.845 3.265 -23.764 1.00 96.38 175 THR A O 1
ATOM 1186 N N . GLN A 1 176 ? 9.267 1.800 -22.169 1.00 95.19 176 GLN A N 1
ATOM 1187 C CA . GLN A 1 176 ? 10.521 1.057 -22.173 1.00 95.19 176 GLN A CA 1
ATOM 1188 C C . GLN A 1 176 ? 10.426 -0.220 -23.018 1.00 95.19 176 GLN A C 1
ATOM 1190 O O . GLN A 1 176 ? 9.397 -0.892 -23.046 1.00 95.19 176 GLN A O 1
ATOM 1195 N N . ALA A 1 177 ? 11.541 -0.603 -23.644 1.00 93.75 177 ALA A N 1
ATOM 1196 C CA . ALA A 1 177 ? 11.727 -1.946 -24.188 1.00 93.75 177 ALA A CA 1
ATOM 1197 C C . ALA A 1 177 ? 12.277 -2.873 -23.090 1.00 93.75 177 ALA A C 1
ATOM 1199 O O . ALA A 1 177 ? 13.371 -2.637 -22.569 1.00 93.75 177 ALA A O 1
ATOM 1200 N N . PHE A 1 178 ? 11.504 -3.898 -22.723 1.00 96.06 178 PHE A N 1
ATOM 1201 C CA . PHE A 1 178 ? 11.900 -4.936 -21.765 1.00 96.06 178 PHE A CA 1
ATOM 1202 C C . PHE A 1 178 ? 12.508 -6.154 -22.468 1.00 96.06 178 PHE A C 1
ATOM 1204 O O . PHE A 1 178 ? 12.288 -6.373 -23.658 1.00 96.06 178 PHE A O 1
ATOM 1211 N N . GLY A 1 179 ? 13.247 -6.966 -21.714 1.00 95.56 179 GLY A N 1
ATOM 1212 C CA . GLY A 1 179 ? 13.991 -8.110 -22.230 1.00 95.56 179 GLY A CA 1
ATOM 1213 C C . GLY A 1 179 ? 15.403 -7.724 -22.658 1.00 95.56 179 GLY A C 1
ATOM 1214 O O . GLY A 1 179 ? 16.037 -6.879 -22.022 1.00 95.56 179 GLY A O 1
ATOM 1215 N N . VAL A 1 180 ? 15.898 -8.375 -23.710 1.00 95.38 180 VAL A N 1
ATOM 1216 C CA . VAL A 1 180 ? 17.229 -8.134 -24.276 1.00 95.38 180 VAL A CA 1
ATOM 1217 C C . VAL A 1 180 ? 17.094 -7.300 -25.543 1.00 95.38 180 VAL A C 1
ATOM 1219 O O . VAL A 1 180 ? 16.332 -7.654 -26.442 1.00 95.38 180 VAL A O 1
ATOM 1222 N N . SER A 1 181 ? 17.861 -6.222 -25.641 1.00 94.19 181 SER A N 1
ATOM 1223 C CA . SER A 1 181 ? 18.004 -5.431 -26.865 1.00 94.19 181 SER A CA 1
ATOM 1224 C C . SER A 1 181 ? 19.477 -5.227 -27.180 1.00 94.19 181 SER A C 1
ATOM 1226 O O . SER A 1 181 ? 20.259 -4.966 -26.272 1.00 94.19 181 SER A O 1
ATOM 1228 N N . VAL A 1 182 ? 19.851 -5.303 -28.453 1.00 93.56 182 VAL A N 1
ATOM 1229 C CA . VAL A 1 182 ? 21.222 -5.046 -28.908 1.00 93.56 182 VAL A CA 1
ATOM 1230 C C . VAL A 1 182 ? 21.211 -3.763 -29.727 1.00 93.56 182 VAL A C 1
ATOM 1232 O O . VAL A 1 182 ? 20.451 -3.653 -30.691 1.00 93.56 182 VAL A O 1
ATOM 1235 N N . ALA A 1 183 ? 21.999 -2.775 -29.308 1.00 90.75 183 ALA A N 1
ATOM 1236 C CA . ALA A 1 183 ? 22.134 -1.515 -30.029 1.00 90.75 183 ALA A CA 1
ATOM 1237 C C . ALA A 1 183 ? 22.997 -1.680 -31.297 1.00 90.75 183 ALA A C 1
ATOM 1239 O O . ALA A 1 183 ? 23.617 -2.719 -31.524 1.00 90.75 183 ALA A O 1
ATOM 1240 N N . ALA A 1 184 ? 23.017 -0.658 -32.160 1.00 92.50 184 ALA A N 1
ATOM 1241 C CA . ALA A 1 184 ? 23.746 -0.701 -33.434 1.00 92.50 184 ALA A CA 1
ATOM 1242 C C . ALA A 1 184 ? 25.271 -0.851 -33.263 1.00 92.50 184 ALA A C 1
ATOM 1244 O O . ALA A 1 184 ? 25.951 -1.335 -34.162 1.00 92.50 184 ALA A O 1
ATOM 1245 N N . ASP A 1 185 ? 25.793 -0.465 -32.101 1.00 95.25 185 ASP A N 1
ATOM 1246 C CA . ASP A 1 185 ? 27.182 -0.643 -31.672 1.00 95.25 185 ASP A CA 1
ATOM 1247 C C . ASP A 1 185 ? 27.460 -2.039 -31.073 1.00 95.25 185 ASP A C 1
ATOM 1249 O O . ASP A 1 185 ? 28.531 -2.267 -30.517 1.00 95.25 185 ASP A O 1
ATOM 1253 N N . ALA A 1 186 ? 26.502 -2.967 -31.182 1.00 93.50 186 ALA A N 1
ATOM 1254 C CA . ALA A 1 186 ? 26.514 -4.309 -30.605 1.00 93.50 186 ALA A CA 1
ATOM 1255 C C . ALA A 1 186 ? 26.468 -4.376 -29.064 1.00 93.50 186 ALA A C 1
ATOM 1257 O O . ALA A 1 186 ? 26.635 -5.461 -28.505 1.00 93.50 186 ALA A O 1
ATOM 1258 N N . THR A 1 187 ? 26.171 -3.276 -28.361 1.00 94.88 187 THR A N 1
ATOM 1259 C CA . THR A 1 187 ? 26.030 -3.285 -26.897 1.00 94.88 187 THR A CA 1
ATOM 1260 C C . THR A 1 187 ? 24.712 -3.960 -26.475 1.00 94.88 187 THR A C 1
ATOM 1262 O O . THR A 1 187 ? 23.633 -3.463 -26.830 1.00 94.88 187 THR A O 1
ATOM 1265 N N . PRO A 1 188 ? 24.737 -5.067 -25.700 1.00 94.31 188 PRO A N 1
ATOM 1266 C CA . PRO A 1 188 ? 23.524 -5.683 -25.173 1.00 94.31 188 PRO A CA 1
ATOM 1267 C C . PRO A 1 188 ? 22.994 -4.904 -23.961 1.00 94.31 188 PRO A C 1
ATOM 1269 O O . PRO A 1 188 ? 23.729 -4.555 -23.042 1.00 94.31 188 PRO A O 1
ATOM 1272 N N . THR A 1 189 ? 21.687 -4.668 -23.931 1.00 95.31 189 THR A N 1
ATOM 1273 C CA . THR A 1 189 ? 20.954 -4.081 -22.805 1.00 95.31 189 THR A CA 1
ATOM 1274 C C . THR A 1 189 ? 19.918 -5.078 -22.312 1.00 95.31 189 THR A C 1
ATOM 1276 O O . THR A 1 189 ? 19.131 -5.599 -23.101 1.00 95.31 189 THR A O 1
ATOM 1279 N N . PHE A 1 190 ? 19.894 -5.303 -20.999 1.00 96.00 190 PHE A N 1
ATOM 1280 C CA . PHE A 1 190 ? 18.917 -6.147 -20.320 1.00 96.00 190 PHE A CA 1
ATOM 1281 C C . PHE A 1 190 ? 18.016 -5.269 -19.460 1.00 96.00 190 PHE A C 1
ATOM 1283 O O . PHE A 1 190 ? 18.504 -4.456 -18.673 1.00 96.00 190 PHE A O 1
ATOM 1290 N N . ARG A 1 191 ? 16.699 -5.427 -19.591 1.00 96.88 191 ARG A N 1
ATOM 1291 C CA . ARG A 1 191 ? 15.731 -4.668 -18.796 1.00 96.88 191 ARG A CA 1
ATOM 1292 C C . ARG A 1 191 ? 14.613 -5.566 -18.288 1.00 96.88 191 ARG A C 1
ATOM 1294 O O . ARG A 1 191 ? 13.920 -6.211 -19.069 1.00 96.88 191 ARG A O 1
ATOM 1301 N N . LEU A 1 192 ? 14.405 -5.548 -16.976 1.00 97.12 192 LEU A N 1
ATOM 1302 C CA . LEU A 1 192 ? 13.362 -6.291 -16.274 1.00 97.12 192 LEU A CA 1
ATOM 1303 C C . LEU A 1 192 ? 12.462 -5.311 -15.515 1.00 97.12 192 LEU A C 1
ATOM 1305 O O . LEU A 1 192 ? 12.953 -4.353 -14.919 1.00 97.12 192 LEU A O 1
ATOM 1309 N N . TRP A 1 193 ? 11.151 -5.552 -15.521 1.00 97.69 193 TRP A N 1
ATOM 1310 C CA . TRP A 1 193 ? 10.225 -4.839 -14.646 1.00 97.69 193 TRP A CA 1
ATOM 1311 C C . TRP A 1 193 ? 10.169 -5.543 -13.288 1.00 97.69 193 TRP A C 1
ATOM 1313 O O . TRP A 1 193 ? 9.675 -6.662 -13.188 1.00 97.69 193 TRP A O 1
ATOM 1323 N N . ALA A 1 194 ? 10.718 -4.901 -12.258 1.00 97.81 194 ALA A N 1
ATOM 1324 C CA . ALA A 1 194 ? 10.780 -5.444 -10.903 1.00 97.81 194 ALA A CA 1
ATOM 1325 C C . ALA A 1 194 ? 10.693 -4.316 -9.850 1.00 97.81 194 ALA A C 1
ATOM 1327 O O . ALA A 1 194 ? 11.645 -4.095 -9.103 1.00 97.81 194 ALA A O 1
ATOM 1328 N N . PRO A 1 195 ? 9.587 -3.547 -9.806 1.00 97.19 195 PRO A N 1
ATOM 1329 C CA . PRO A 1 195 ? 9.493 -2.334 -8.983 1.00 97.19 195 PRO A CA 1
ATOM 1330 C C . PRO A 1 195 ? 9.573 -2.598 -7.472 1.00 97.19 195 PRO A C 1
ATOM 1332 O O . PRO A 1 195 ? 10.044 -1.738 -6.731 1.00 97.19 195 PRO A O 1
ATOM 1335 N N . THR A 1 196 ? 9.159 -3.785 -7.025 1.00 97.19 196 THR A N 1
ATOM 1336 C CA . THR A 1 196 ? 9.192 -4.203 -5.614 1.00 97.19 196 THR A CA 1
ATOM 1337 C C . THR A 1 196 ? 10.474 -4.950 -5.236 1.00 97.19 196 THR A C 1
ATOM 1339 O O . THR A 1 196 ? 10.685 -5.257 -4.065 1.00 97.19 196 THR A O 1
ATOM 1342 N N . ALA A 1 197 ? 11.355 -5.255 -6.198 1.00 97.69 197 ALA A N 1
ATOM 1343 C CA . ALA A 1 197 ? 12.594 -5.962 -5.903 1.00 97.69 197 ALA A CA 1
ATOM 1344 C C . ALA A 1 197 ? 13.560 -5.066 -5.115 1.00 97.69 197 ALA A C 1
ATOM 1346 O O . ALA A 1 197 ? 13.815 -3.909 -5.471 1.00 97.69 197 ALA A O 1
ATOM 1347 N N . GLN A 1 198 ? 14.138 -5.632 -4.056 1.00 97.25 198 GLN A N 1
ATOM 1348 C CA . GLN A 1 198 ? 15.213 -4.989 -3.300 1.00 97.25 198 GLN A CA 1
ATOM 1349 C C . GLN A 1 198 ? 16.553 -5.066 -4.045 1.00 97.25 198 GLN A C 1
ATOM 1351 O O . GLN A 1 198 ? 17.340 -4.126 -3.993 1.00 97.25 198 GLN A O 1
ATOM 1356 N N . SER A 1 199 ? 16.793 -6.153 -4.784 1.00 97.06 199 SER A N 1
ATOM 1357 C CA . SER A 1 199 ? 17.982 -6.338 -5.617 1.00 97.06 199 SER A CA 1
ATOM 1358 C C . SER A 1 199 ? 17.661 -7.191 -6.844 1.00 97.06 199 SER A C 1
ATOM 1360 O O . SER A 1 199 ? 16.807 -8.076 -6.787 1.00 97.06 199 SER A O 1
ATOM 1362 N N . VAL A 1 200 ? 18.352 -6.919 -7.953 1.00 97.38 200 VAL A N 1
ATOM 1363 C CA . VAL A 1 200 ? 18.305 -7.707 -9.190 1.00 97.38 200 VAL A CA 1
ATOM 1364 C C . VAL A 1 200 ? 19.738 -7.896 -9.676 1.00 97.38 200 VAL A C 1
ATOM 1366 O O . VAL A 1 200 ? 20.468 -6.924 -9.861 1.00 97.38 200 VAL A O 1
ATOM 1369 N N . THR A 1 201 ? 20.137 -9.144 -9.904 1.00 97.44 201 THR A N 1
ATOM 1370 C CA . THR A 1 201 ? 21.461 -9.499 -10.427 1.00 97.44 201 THR A CA 1
ATOM 1371 C C . THR A 1 201 ? 21.293 -10.321 -11.696 1.00 97.44 201 THR A C 1
ATOM 1373 O O . THR A 1 201 ? 20.485 -11.248 -11.734 1.00 97.44 201 THR A O 1
ATOM 1376 N N . LEU A 1 202 ? 22.052 -9.975 -12.734 1.00 95.19 202 LEU A N 1
ATOM 1377 C CA . LEU A 1 202 ? 22.165 -10.762 -13.956 1.00 95.19 202 LEU A CA 1
ATOM 1378 C C . LEU A 1 202 ? 23.454 -11.584 -13.883 1.00 95.19 202 LEU A C 1
ATOM 1380 O O . LEU A 1 202 ? 24.535 -11.010 -13.791 1.00 95.19 202 LEU A O 1
ATOM 1384 N N . ASN A 1 203 ? 23.325 -12.907 -13.952 1.00 94.81 203 ASN A N 1
ATOM 1385 C CA . ASN A 1 203 ? 24.452 -13.827 -14.076 1.00 94.81 203 ASN A CA 1
ATOM 1386 C C . ASN A 1 203 ? 24.513 -14.308 -15.530 1.00 94.81 203 ASN A C 1
ATOM 1388 O O . ASN A 1 203 ? 23.501 -14.795 -16.041 1.00 94.81 203 ASN A O 1
ATOM 1392 N N . VAL A 1 204 ? 25.667 -14.133 -16.177 1.00 86.62 204 VAL A N 1
ATOM 1393 C CA . VAL A 1 204 ? 25.921 -14.482 -17.586 1.00 86.62 204 VAL A CA 1
ATOM 1394 C C . VAL A 1 204 ? 26.985 -15.556 -17.716 1.00 86.62 204 VAL A C 1
ATOM 1396 O O . VAL A 1 204 ? 27.895 -15.580 -16.857 1.00 86.62 204 VAL A O 1
#

Secondary structure (DSSP, 8-state):
-------------------------------------------------TT---EEE-SSSEEEETT--TTSEEEEEEETTS--EE-TTS-EES-SEEEEPPPPBPPPHHHHHH-GGGTTPEEEEPPHHHHHTHHHHTTSEEEEEEE-TTS-EEEEEPEE-HHHHIIIIIHHHTTSPPEEEE-TT--EEEE---TT-S------

Nearest PDB structures (foldseek):
  6j4h-assembly1_A  TM=8.975E-01  e=1.844E-11  Klebsiella pneumoniae
  6j33-assembly2_B  TM=9.061E-01  e=4.763E-11  Klebsiella pneumoniae
  6j35-assembly2_B  TM=8.872E-01  e=3.145E-11  Klebsiella pneumoniae
  2fgz-assembly1_A  TM=9.192E-01  e=1.030E-10  Klebsiella pneumoniae
  6j34-assembly1_A  TM=8.753E-01  e=5.054E-11  Klebsiella pneumoniae

Foldseek 3Di:
DDDDDDDDDDDDDDDDPPPPPDDDDDDDDDDDDDDDDDDDPPPDDDPADQPAAQWADAALWKIWGAPADLQWWKKKFWALVAPWDQDPQQDIDRGPDMFTWDRWDFDDPVSCVVCVVRHPTTMTTGPPVCSVCVLVRLQTFMKMFIAHPVRGTNYIYGYDYPNHCCNPPVVVVVVDDAAWDADPVRDIDHHDDDSNDPDDDDDD

pLDDT: mean 81.31, std 25.35, range [28.0, 98.62]

Radius of gyration: 24.0 Å; Cα contacts (8 Å, |Δi|>4): 307; chains: 1; bounding box: 46×46×104 Å

Solvent-accessible surface area (backbone atoms only — not comparable to full-atom values): 12937 Å² total; per-residue (Å²): 135,87,82,84,90,82,88,82,82,84,84,82,82,75,85,81,87,80,79,82,76,82,79,82,78,84,83,85,85,85,86,85,92,89,86,91,82,90,75,91,75,75,85,68,92,66,97,60,50,68,86,44,68,64,27,35,28,51,35,81,49,36,35,35,26,65,89,54,64,71,85,39,48,42,34,41,36,32,11,81,82,60,50,66,44,81,44,96,88,51,47,80,40,54,58,78,46,76,42,67,39,42,75,52,38,72,61,52,73,68,54,38,70,76,39,58,92,51,67,88,19,32,18,28,37,55,40,69,74,55,46,78,39,42,78,58,56,60,42,31,40,54,37,42,34,38,21,45,93,87,66,48,59,72,41,43,18,20,58,41,53,69,38,26,49,44,64,74,43,42,73,66,52,73,78,55,84,70,47,78,47,68,47,97,87,67,52,78,44,79,38,80,96,57,85,46,55,86,75,86,85,89,88,132

Mean predicted aligned error: 12.03 Å

Sequence (204 aa):
MTSASRRAGPLGRGLLFAVLASLAACGGGGGGGGNAGDGGGTTLPLPVGFGDASALWLDATTLAWPGASAANTYKLYASANASLALRSDGSVSGADATFTLGAPAGLSAAAASRFPQLSGAVGLALPSAAQSQLGALLKEQLVVVELDAAGQVTRATQPQLQGVLDDVYAASAKTQAFGVSVAADATPTFRLWAPTAQSVTLNV